Protein AF-A0A9D9UYI7-F1 (afdb_monomer_lite)

Secondary structure (DSSP, 8-state):
--HHHHHHHHHHHHHHHHHHHHHHHT----HHHHHHHHHHHHHHHTT-HHHHGGGSHHHHHHHHHHHHHHHHH-TT--EEEE--TT--HHHHHHHHHTTT--TTSEEEE-SGGG-S---HHHHHH---S-EEE-PPPS--TT-TT-S-HHHHHHHHH-S-EEEPP-B-TTSS-B--HHHHHHHHHHHHHHHHHH--

Foldseek 3Di:
DDPVVVVVLVVVVVVVVVVVVVVVVVPDDDVVVVVVVVVLVVCVVVVNSVVNVPPDPVLLVVLLVLVVVCCVVPVQAAEEEEQQPPDDPVLLQVLVVSSVDHPNRYHYDPDVNPALDDPLVVLQPDPYQEYEYEDFPCHHPPLPPDNGVQVSNCVRNVHHYFYQDADCPPVDGHRDSVSSNVRVSVRSSRSSVVPD

pLDDT: mean 72.44, std 15.36, range [35.06, 95.88]

Structure (mmCIF, N/CA/C/O backbone):
data_AF-A0A9D9UYI7-F1
#
_entry.id   AF-A0A9D9UYI7-F1
#
loop_
_atom_site.group_PDB
_atom_site.id
_atom_site.type_symbol
_atom_site.label_atom_id
_atom_site.label_alt_id
_atom_site.label_comp_id
_atom_site.label_asym_id
_atom_site.label_entity_id
_atom_site.label_seq_id
_atom_site.pdbx_PDB_ins_code
_atom_site.Cartn_x
_atom_site.Cartn_y
_atom_site.Cartn_z
_atom_site.occupancy
_atom_site.B_iso_or_equiv
_atom_site.auth_seq_id
_atom_site.auth_comp_id
_atom_site.auth_asym_id
_atom_site.auth_atom_id
_atom_site.pdbx_PDB_model_num
ATOM 1 N N . MET A 1 1 ? -18.634 4.510 -13.130 1.00 46.56 1 MET A N 1
ATOM 2 C CA . MET A 1 1 ? -18.708 4.640 -11.658 1.00 46.56 1 MET A CA 1
ATOM 3 C C . MET A 1 1 ? -20.081 4.128 -11.252 1.00 46.56 1 MET A C 1
ATOM 5 O O . MET A 1 1 ? -21.056 4.726 -11.678 1.00 46.56 1 MET A O 1
ATOM 9 N N . ASN A 1 2 ? -20.152 2.965 -10.601 1.00 43.47 2 ASN A N 1
ATOM 10 C CA . ASN A 1 2 ? -21.405 2.227 -10.389 1.00 43.47 2 ASN A CA 1
ATOM 11 C C . ASN A 1 2 ? -22.308 2.940 -9.360 1.00 43.47 2 ASN A C 1
ATOM 13 O O . ASN A 1 2 ? -21.786 3.436 -8.360 1.00 43.47 2 ASN A O 1
ATOM 17 N N . GLU A 1 3 ? -23.623 2.995 -9.587 1.00 42.06 3 GLU A N 1
ATOM 18 C CA . GLU A 1 3 ? -24.575 3.741 -8.736 1.00 42.06 3 GLU A CA 1
ATOM 19 C C . GLU A 1 3 ? -24.583 3.258 -7.273 1.00 42.06 3 GLU A C 1
ATOM 21 O O . GLU A 1 3 ? -24.585 4.082 -6.361 1.00 42.06 3 GLU A O 1
ATOM 26 N N . GLU A 1 4 ? -24.428 1.952 -7.030 1.00 43.94 4 GLU A N 1
ATOM 27 C CA . GLU A 1 4 ? -24.300 1.376 -5.675 1.00 43.94 4 GLU A CA 1
ATOM 28 C C . GLU A 1 4 ? -23.047 1.855 -4.920 1.00 43.94 4 GLU A C 1
ATOM 30 O O . GLU A 1 4 ? -23.066 2.079 -3.708 1.00 43.94 4 GLU A O 1
ATOM 35 N N . ARG A 1 5 ? -21.932 2.064 -5.633 1.00 45.62 5 ARG A N 1
ATOM 36 C CA . ARG A 1 5 ? -20.671 2.544 -5.038 1.00 45.62 5 ARG A CA 1
ATOM 37 C C . ARG A 1 5 ? -20.770 4.002 -4.605 1.00 45.62 5 ARG A C 1
ATOM 39 O O . ARG A 1 5 ? -20.132 4.398 -3.633 1.00 45.62 5 ARG A O 1
ATOM 46 N N . LYS A 1 6 ? -21.548 4.792 -5.345 1.00 52.03 6 LYS A N 1
ATOM 47 C CA . LYS A 1 6 ? -21.788 6.200 -5.039 1.00 52.03 6 LYS A CA 1
ATOM 48 C C . LYS A 1 6 ? -22.659 6.333 -3.787 1.00 52.03 6 LYS A C 1
ATOM 50 O O . LYS A 1 6 ? -22.277 7.079 -2.891 1.00 52.03 6 LYS A O 1
ATOM 55 N N . SER A 1 7 ? -23.711 5.514 -3.677 1.00 53.53 7 SER A N 1
ATOM 56 C CA . SER A 1 7 ? -24.560 5.450 -2.476 1.00 53.53 7 SER A CA 1
ATOM 57 C C . SER A 1 7 ? -23.749 5.070 -1.232 1.00 53.53 7 SER A C 1
ATOM 59 O O . SER A 1 7 ? -23.836 5.748 -0.219 1.00 53.53 7 SER A O 1
ATOM 61 N N . THR A 1 8 ? -22.864 4.072 -1.330 1.00 63.22 8 THR A N 1
ATOM 62 C CA . THR A 1 8 ? -22.087 3.596 -0.170 1.00 63.22 8 THR A CA 1
ATOM 63 C C . THR A 1 8 ? -21.137 4.668 0.390 1.00 63.22 8 THR A C 1
ATOM 65 O O . THR A 1 8 ? -20.969 4.789 1.603 1.00 63.22 8 THR A O 1
ATOM 68 N N . ILE A 1 9 ? -20.506 5.466 -0.479 1.00 57.06 9 ILE A N 1
ATOM 69 C CA . ILE A 1 9 ? -19.622 6.571 -0.063 1.00 57.06 9 ILE A CA 1
ATOM 70 C C . ILE A 1 9 ? -20.443 7.726 0.519 1.00 57.06 9 ILE A C 1
ATOM 72 O O . ILE A 1 9 ? -20.054 8.305 1.535 1.00 57.06 9 ILE A O 1
ATOM 76 N N . GLU A 1 10 ? -21.578 8.051 -0.100 1.00 59.59 10 GLU A N 1
ATOM 77 C CA . GLU A 1 10 ? -22.503 9.075 0.390 1.00 59.59 10 GLU A CA 1
ATOM 78 C C . GLU A 1 10 ? -23.038 8.713 1.786 1.00 59.59 10 GLU A C 1
ATOM 80 O O . GLU A 1 10 ? -22.994 9.558 2.681 1.00 59.59 10 GLU A O 1
ATOM 85 N N . ASP A 1 11 ? -23.403 7.451 2.020 1.00 63.78 11 ASP A N 1
ATOM 86 C CA . ASP A 1 11 ? -23.869 6.939 3.315 1.00 63.78 11 ASP A CA 1
ATOM 87 C C . ASP A 1 11 ? -22.783 7.018 4.403 1.00 63.78 11 ASP A C 1
ATOM 89 O O . ASP A 1 11 ? -23.052 7.382 5.552 1.00 63.78 11 ASP A O 1
ATOM 93 N N . GLN A 1 12 ? -21.523 6.741 4.053 1.00 59.97 12 GLN A N 1
ATOM 94 C CA . GLN A 1 12 ? -20.388 6.864 4.977 1.00 59.97 12 GLN A CA 1
ATOM 95 C C . GLN A 1 12 ? -20.079 8.325 5.332 1.00 59.97 12 GLN A C 1
ATOM 97 O O . GLN A 1 12 ? -19.785 8.635 6.493 1.00 59.97 12 GLN A O 1
ATOM 102 N N . ILE A 1 13 ? -20.171 9.235 4.357 1.00 65.75 13 ILE A N 1
ATOM 103 C CA . ILE A 1 13 ? -20.029 10.680 4.583 1.00 65.75 13 ILE A CA 1
ATOM 104 C C . ILE A 1 13 ? -21.166 11.176 5.482 1.00 65.75 13 ILE A C 1
ATOM 106 O O . ILE A 1 13 ? -20.904 11.865 6.471 1.00 65.75 13 ILE A O 1
ATOM 110 N N . LEU A 1 14 ? -22.408 10.785 5.187 1.00 63.62 14 LEU A N 1
ATOM 111 C CA . LEU A 1 14 ? -23.594 11.120 5.975 1.00 63.62 14 LEU A CA 1
ATOM 112 C C . LEU A 1 14 ? -23.459 10.646 7.421 1.00 63.62 14 LEU A C 1
ATOM 114 O O . LEU A 1 14 ? -23.646 11.450 8.332 1.00 63.62 14 LEU A O 1
ATOM 118 N N . ASN A 1 15 ? -23.052 9.397 7.654 1.00 63.88 15 ASN A N 1
ATOM 119 C CA . ASN A 1 15 ? -22.849 8.877 9.007 1.00 63.88 15 ASN A CA 1
ATOM 120 C C . ASN A 1 15 ? -21.797 9.676 9.791 1.00 63.88 15 ASN A C 1
ATOM 122 O O . ASN A 1 15 ? -22.045 10.039 10.942 1.00 63.88 15 ASN A O 1
ATOM 126 N N . LYS A 1 16 ? -20.658 10.032 9.175 1.00 67.12 16 LYS A N 1
ATOM 127 C CA . LYS A 1 16 ? -19.641 10.871 9.839 1.00 67.12 16 LYS A CA 1
ATOM 128 C C . LYS A 1 16 ? -20.145 12.287 10.120 1.00 67.12 16 LYS A C 1
ATOM 130 O O . LYS A 1 16 ? -19.875 12.819 11.197 1.00 67.12 16 LYS A O 1
ATOM 135 N N . LEU A 1 17 ? -20.910 12.886 9.206 1.00 65.94 17 LEU A N 1
ATOM 136 C CA . LEU A 1 17 ? -21.549 14.188 9.426 1.00 65.94 17 LEU A CA 1
ATOM 137 C C . LEU A 1 17 ? -22.596 14.129 10.552 1.00 65.94 17 LEU A C 1
ATOM 139 O O . LEU A 1 17 ? -22.660 15.049 11.366 1.00 65.94 17 LEU A O 1
ATOM 143 N N . PHE A 1 18 ? -23.355 13.035 10.666 1.00 64.25 18 PHE A N 1
ATOM 144 C CA . PHE A 1 18 ? -24.280 12.798 11.779 1.00 64.25 18 PHE A CA 1
ATOM 145 C C . PHE A 1 18 ? -23.555 12.637 13.117 1.00 64.25 18 PHE A C 1
ATOM 147 O O . PHE A 1 18 ? -23.998 13.208 14.114 1.00 64.25 18 PHE A O 1
ATOM 154 N N . THR A 1 19 ? -22.425 11.924 13.152 1.00 65.31 19 THR A N 1
ATOM 155 C CA . THR A 1 19 ? -21.575 11.837 14.350 1.00 65.31 19 THR A CA 1
ATOM 156 C C . THR A 1 19 ? -21.087 13.223 14.774 1.00 65.31 19 THR A C 1
ATOM 158 O O . THR A 1 19 ? -21.225 13.585 15.940 1.00 65.31 19 THR A O 1
ATOM 161 N N . ILE A 1 20 ? -20.608 14.040 13.829 1.00 65.50 20 ILE A N 1
ATOM 162 C CA . ILE A 1 20 ? -20.195 15.431 14.086 1.00 65.50 20 ILE A CA 1
ATOM 163 C C . ILE A 1 20 ? -21.371 16.260 14.628 1.00 65.50 20 ILE A C 1
ATOM 165 O O . ILE A 1 20 ? -21.221 16.957 15.630 1.00 65.50 20 ILE A O 1
ATOM 169 N N . GLY A 1 21 ? -22.555 16.152 14.018 1.00 61.84 21 GLY A N 1
ATOM 170 C CA . GLY A 1 21 ? -23.760 16.857 14.462 1.00 61.84 21 GLY A CA 1
ATOM 171 C C . GLY A 1 21 ? -24.225 16.447 15.863 1.00 61.84 21 GLY A C 1
ATOM 172 O O . GLY A 1 21 ? -24.593 17.307 16.664 1.00 61.84 21 GLY A O 1
ATOM 173 N N . GLY A 1 22 ? -24.164 15.153 16.192 1.00 62.88 22 GLY A N 1
ATOM 174 C CA . GLY A 1 22 ? -24.487 14.635 17.525 1.00 62.88 22 GLY A CA 1
ATOM 175 C C . GLY A 1 22 ? -23.508 15.111 18.599 1.00 62.88 22 GLY A C 1
ATOM 176 O O . GLY A 1 22 ? -23.920 15.442 19.708 1.00 62.88 22 GLY A O 1
ATOM 177 N N . ILE A 1 23 ? -22.228 15.215 18.246 1.00 61.78 23 ILE A N 1
ATOM 178 C CA . ILE A 1 23 ? -21.166 15.707 19.123 1.00 61.78 23 ILE A CA 1
ATOM 179 C C . ILE A 1 23 ? -21.323 17.218 19.388 1.00 61.78 23 ILE A C 1
ATOM 181 O O . ILE A 1 23 ? -21.321 17.639 20.544 1.00 61.78 23 ILE A O 1
ATOM 185 N N . ILE A 1 24 ? -21.562 18.032 18.351 1.00 63.03 24 ILE A N 1
ATOM 186 C CA . ILE A 1 24 ? -21.794 19.487 18.480 1.00 63.03 24 ILE A CA 1
ATOM 187 C C . ILE A 1 24 ? -23.029 19.786 19.344 1.00 63.03 24 ILE A C 1
ATOM 189 O O . ILE A 1 24 ? -23.019 20.724 20.141 1.00 63.03 24 ILE A O 1
ATOM 193 N N . LYS A 1 25 ? -24.086 18.974 19.222 1.00 60.69 25 LYS A N 1
ATOM 194 C CA . LYS A 1 25 ? -25.345 19.150 19.961 1.00 60.69 25 LYS A CA 1
ATOM 195 C C . LYS A 1 25 ? -25.202 18.947 21.479 1.00 60.69 25 LYS A C 1
ATOM 197 O O . LYS A 1 25 ? -26.014 19.491 22.222 1.00 60.69 25 LYS A O 1
ATOM 202 N N . ASN A 1 26 ? -24.189 18.204 21.935 1.00 57.75 26 ASN A N 1
ATOM 203 C CA . ASN A 1 26 ? -24.008 17.839 23.347 1.00 57.75 26 ASN A CA 1
ATOM 204 C C . ASN A 1 26 ? -23.057 18.760 24.136 1.00 57.75 26 ASN A C 1
ATOM 206 O O . ASN A 1 26 ? -22.911 18.580 25.340 1.00 57.75 26 ASN A O 1
ATOM 210 N N . GLY A 1 27 ? -22.480 19.782 23.497 1.00 55.38 27 GLY A N 1
ATOM 211 C CA . GLY A 1 27 ? -22.130 21.029 24.180 1.00 55.38 27 GLY A CA 1
ATOM 212 C C . GLY A 1 27 ? -21.007 21.011 25.224 1.00 55.38 27 GLY A C 1
ATOM 213 O O . GLY A 1 27 ? -21.056 21.858 26.102 1.00 55.38 27 GLY A O 1
ATOM 214 N N . ASP A 1 28 ? -20.009 20.127 25.142 1.00 62.50 28 ASP A N 1
ATOM 215 C CA . ASP A 1 28 ? -18.631 20.436 25.570 1.00 62.50 28 ASP A CA 1
ATOM 216 C C . ASP A 1 28 ? -17.666 19.388 24.998 1.00 62.50 28 ASP A C 1
ATOM 218 O O . ASP A 1 28 ? -17.756 18.205 25.328 1.00 62.50 28 ASP A O 1
ATOM 222 N N . LEU A 1 29 ? -16.772 19.795 24.093 1.00 63.09 29 LEU A N 1
ATOM 223 C CA . LEU A 1 29 ? -15.801 18.874 23.499 1.00 63.09 29 LEU A CA 1
ATOM 224 C C . LEU A 1 29 ? -14.404 19.098 24.074 1.00 63.09 29 LEU A C 1
ATOM 226 O O . LEU A 1 29 ? -13.926 20.237 24.058 1.00 63.09 29 LEU A O 1
ATOM 230 N N . PRO A 1 30 ? -13.683 18.020 24.430 1.00 66.88 30 PRO A N 1
ATOM 231 C CA . PRO A 1 30 ? -12.242 18.079 24.628 1.00 66.88 30 PRO A CA 1
ATOM 232 C C . PRO A 1 30 ? -11.546 18.622 23.372 1.00 66.88 30 PRO A C 1
ATOM 234 O O . PRO A 1 30 ? -11.909 18.264 22.250 1.00 66.88 30 PRO A O 1
ATOM 237 N N . ASP A 1 31 ? -10.504 19.438 23.537 1.00 66.44 31 ASP A N 1
ATOM 238 C CA . ASP A 1 31 ? -9.837 20.117 22.410 1.00 66.44 31 ASP A CA 1
ATOM 239 C C . ASP A 1 31 ? -9.297 19.146 21.353 1.00 66.44 31 ASP A C 1
ATOM 241 O O . ASP A 1 31 ? -9.379 19.402 20.153 1.00 66.44 31 ASP A O 1
ATOM 245 N N . ARG A 1 32 ? -8.880 17.955 21.785 1.00 58.62 32 ARG A N 1
ATOM 246 C CA . ARG A 1 32 ? -8.457 16.867 20.898 1.00 58.62 32 ARG A CA 1
ATOM 247 C C . ARG A 1 32 ? -9.565 16.380 19.955 1.00 58.62 32 ARG A C 1
ATOM 249 O O . ARG A 1 32 ? -9.274 15.942 18.844 1.00 58.62 32 ARG A O 1
ATOM 256 N N . GLU A 1 33 ? -10.824 16.401 20.384 1.00 60.75 33 GLU A N 1
ATOM 257 C CA . GLU A 1 33 ? -11.952 16.026 19.523 1.00 60.75 33 GLU A CA 1
ATOM 258 C C . GLU A 1 33 ? -12.349 17.169 18.588 1.00 60.75 33 GLU A C 1
ATOM 260 O O . GLU A 1 33 ? -12.654 16.918 17.421 1.00 60.75 33 GLU A O 1
ATOM 265 N N . LYS A 1 34 ? -12.237 18.423 19.046 1.00 65.56 34 LYS A N 1
ATOM 266 C CA . LYS A 1 34 ? -12.413 19.605 18.187 1.00 65.56 34 LYS A CA 1
ATOM 267 C C . LYS A 1 34 ? -11.407 19.610 17.035 1.00 65.56 34 LYS A C 1
ATOM 269 O O . LYS A 1 34 ? -11.803 19.831 15.894 1.00 65.56 34 LYS A O 1
ATOM 274 N N . GLU A 1 35 ? -10.138 19.304 17.306 1.00 64.94 35 GLU A N 1
ATOM 275 C CA . GLU A 1 35 ? -9.084 19.218 16.283 1.00 64.94 35 GLU A CA 1
ATOM 276 C C . GLU A 1 35 ? -9.373 18.142 15.231 1.00 64.94 35 GLU A C 1
ATOM 278 O O . GLU A 1 35 ? -9.226 18.388 14.032 1.00 64.94 35 GLU A O 1
ATOM 283 N N . LYS A 1 36 ? -9.847 16.963 15.656 1.00 65.81 36 LYS A N 1
ATOM 284 C CA . LYS A 1 36 ? -10.243 15.889 14.731 1.00 65.81 36 LYS A CA 1
ATOM 285 C C . LYS A 1 36 ? -11.398 16.310 13.827 1.00 65.81 36 LYS A C 1
ATOM 287 O O . LYS A 1 36 ? -11.358 16.057 12.624 1.00 65.81 36 LYS A O 1
ATOM 292 N N . ILE A 1 37 ? -12.411 16.966 14.391 1.00 69.25 37 ILE A N 1
ATOM 293 C CA . ILE A 1 37 ? -13.564 17.461 13.631 1.00 69.25 37 ILE A CA 1
ATOM 294 C C . ILE A 1 37 ? -13.131 18.545 12.643 1.00 69.25 37 ILE A C 1
ATOM 296 O O . ILE A 1 37 ? -13.512 18.476 11.475 1.00 69.25 37 ILE A O 1
ATOM 300 N N . LEU A 1 38 ? -12.296 19.499 13.070 1.00 68.56 38 LEU A N 1
ATOM 301 C CA . LEU A 1 38 ? -11.759 20.535 12.184 1.00 68.56 38 LEU A CA 1
ATOM 302 C C . LEU A 1 38 ? -11.003 19.923 11.006 1.00 68.56 38 LEU A C 1
ATOM 304 O O . LEU A 1 38 ? -11.231 20.315 9.864 1.00 68.56 38 LEU A O 1
ATOM 308 N N . HIS A 1 39 ? -10.147 18.935 11.273 1.00 69.19 39 HIS A N 1
ATOM 309 C CA . HIS A 1 39 ? -9.378 18.273 10.229 1.00 69.19 39 HIS A CA 1
ATOM 310 C C . HIS A 1 39 ? -10.283 17.558 9.217 1.00 69.19 39 HIS A C 1
ATOM 312 O O . HIS A 1 39 ? -10.085 17.691 8.010 1.00 69.19 39 HIS A O 1
ATOM 318 N N . ILE A 1 40 ? -11.313 16.847 9.689 1.00 69.69 40 ILE A N 1
ATOM 319 C CA . ILE A 1 40 ? -12.292 16.179 8.820 1.00 69.69 40 ILE A CA 1
ATOM 320 C C . ILE A 1 40 ? -13.032 17.200 7.946 1.00 69.69 40 ILE A C 1
ATOM 322 O O . ILE A 1 40 ? -13.096 17.023 6.730 1.00 69.69 40 ILE A O 1
ATOM 326 N N . LEU A 1 41 ? -13.544 18.284 8.535 1.00 67.88 41 LEU A N 1
ATOM 327 C CA . LEU A 1 41 ? -14.260 19.337 7.806 1.00 67.88 41 LEU A CA 1
ATOM 328 C C . LEU A 1 41 ? -13.371 20.035 6.767 1.00 67.88 41 LEU A C 1
ATOM 330 O O . LEU A 1 41 ? -13.829 20.348 5.665 1.00 67.88 41 LEU A O 1
ATOM 334 N N . GLU A 1 42 ? -12.092 20.231 7.080 1.00 70.56 42 GLU A N 1
ATOM 335 C CA . GLU A 1 42 ? -11.108 20.793 6.154 1.00 70.56 42 GLU A CA 1
ATOM 336 C C . GLU A 1 42 ? -10.854 19.862 4.955 1.00 70.56 42 GLU A C 1
ATOM 338 O O . GLU A 1 42 ? -10.724 20.320 3.820 1.00 70.56 42 GLU A O 1
ATOM 343 N N . GLN A 1 43 ? -10.818 18.542 5.166 1.00 65.62 43 GLN A N 1
ATOM 344 C CA . GLN A 1 43 ? -10.680 17.589 4.060 1.00 65.62 43 GLN A CA 1
ATOM 345 C C . GLN A 1 43 ? -11.954 17.498 3.212 1.00 65.62 43 GLN A C 1
ATOM 347 O O . GLN A 1 43 ? -11.857 17.444 1.986 1.00 65.62 43 GLN A O 1
ATOM 352 N N . VAL A 1 44 ? -13.138 17.547 3.835 1.00 66.62 44 VAL A N 1
ATOM 353 C CA . VAL A 1 44 ? -14.431 17.597 3.126 1.00 66.62 44 VAL A CA 1
ATOM 354 C C . VAL A 1 44 ? -14.517 18.835 2.228 1.00 66.62 44 VAL A C 1
ATOM 356 O O . VAL A 1 44 ? -14.841 18.715 1.049 1.00 66.62 44 VAL A O 1
ATOM 359 N N . THR A 1 45 ? -14.168 20.017 2.746 1.00 66.44 45 THR A N 1
ATOM 360 C CA . THR A 1 45 ? -14.184 21.274 1.967 1.00 66.44 45 THR A CA 1
ATOM 361 C C . THR A 1 45 ? -13.174 21.280 0.820 1.00 66.44 45 THR 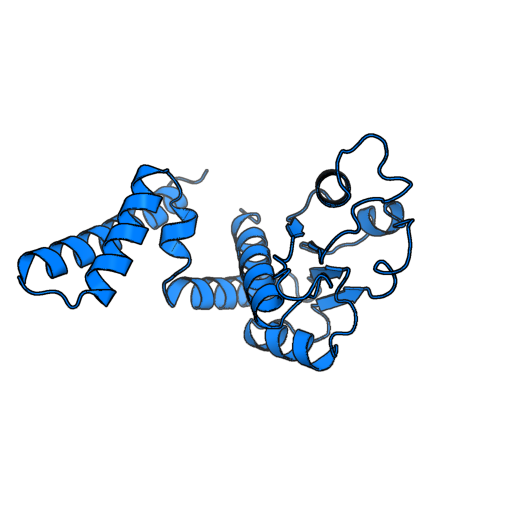A C 1
ATOM 363 O O . THR A 1 45 ? -13.422 21.904 -0.209 1.00 66.44 45 THR A O 1
ATOM 366 N N . LYS A 1 46 ? -12.070 20.539 0.951 1.00 70.00 46 LYS A N 1
ATOM 367 C CA . LYS A 1 46 ? -11.074 20.339 -0.116 1.00 70.00 46 LYS A CA 1
ATOM 368 C C . LYS A 1 46 ? -11.464 19.261 -1.138 1.00 70.00 46 LYS A C 1
ATOM 370 O O . LYS A 1 46 ? -10.695 19.017 -2.063 1.00 70.00 46 LYS A O 1
ATOM 375 N N . GLY A 1 47 ? -12.618 18.603 -0.986 1.00 60.03 47 GLY A N 1
ATOM 376 C CA . GLY A 1 47 ? -13.044 17.493 -1.849 1.00 60.03 47 GLY A CA 1
ATOM 377 C C . GLY A 1 47 ? -12.248 16.199 -1.632 1.00 60.03 47 GLY A C 1
ATOM 378 O O . GLY A 1 47 ? -12.336 15.266 -2.428 1.00 60.03 47 GLY A O 1
ATOM 379 N N . ASN A 1 48 ? -11.478 16.118 -0.545 1.00 61.34 48 ASN A N 1
ATOM 380 C CA . ASN A 1 48 ? -10.598 15.003 -0.210 1.00 61.34 48 ASN A CA 1
ATOM 381 C C . ASN A 1 48 ? -11.341 13.923 0.594 1.00 61.34 48 ASN A C 1
ATOM 383 O O . ASN A 1 48 ? -10.924 13.539 1.690 1.00 61.34 48 ASN A O 1
ATOM 387 N N . PHE A 1 49 ? -12.451 13.418 0.058 1.00 60.62 49 PHE A N 1
ATOM 388 C CA . PHE A 1 49 ? -13.299 12.435 0.744 1.00 60.62 49 PHE A CA 1
ATOM 389 C C . PHE A 1 49 ? -12.553 11.137 1.092 1.00 60.62 49 PHE A C 1
ATOM 391 O O . PHE A 1 49 ? -12.778 10.561 2.154 1.00 60.62 49 PHE A O 1
ATOM 398 N N . ASP A 1 50 ? -11.567 10.746 0.280 1.00 53.09 50 ASP A N 1
ATOM 399 C CA . ASP A 1 50 ? -10.685 9.612 0.573 1.00 53.09 50 ASP A CA 1
ATOM 400 C C . ASP A 1 50 ? -9.912 9.785 1.890 1.00 53.09 50 ASP A C 1
ATOM 402 O O . ASP A 1 50 ? -9.714 8.807 2.605 1.00 53.09 50 ASP A O 1
ATOM 406 N N . LEU A 1 51 ? -9.484 11.010 2.232 1.00 53.06 51 LEU A N 1
ATOM 407 C CA . LEU A 1 51 ? -8.745 11.328 3.466 1.00 53.06 51 LEU A CA 1
ATOM 408 C C . LEU A 1 51 ? -9.643 11.301 4.706 1.00 53.06 51 LEU A C 1
ATOM 410 O O . LEU A 1 51 ? -9.195 10.869 5.765 1.00 53.06 51 LEU A O 1
ATOM 414 N N . VAL A 1 52 ? -10.918 11.664 4.557 1.00 57.69 52 VAL A N 1
ATOM 415 C CA . VAL A 1 52 ? -11.935 11.555 5.616 1.00 57.69 52 VAL A CA 1
ATOM 416 C C . VAL A 1 52 ? -12.169 10.091 6.006 1.00 57.69 52 VAL A C 1
ATOM 418 O O . VAL A 1 52 ? -12.421 9.786 7.172 1.00 57.69 52 VAL A O 1
ATOM 421 N N . LEU A 1 53 ? -12.034 9.166 5.053 1.00 53.47 53 LEU A N 1
ATOM 422 C CA . LEU A 1 53 ? -12.145 7.720 5.269 1.00 53.47 53 LEU A CA 1
ATOM 423 C C . LEU A 1 53 ? -10.847 7.080 5.802 1.00 53.47 53 LEU A C 1
ATOM 425 O O . LEU A 1 53 ? -10.891 5.958 6.302 1.00 53.47 53 LEU A O 1
ATOM 429 N N . LYS A 1 54 ? -9.691 7.770 5.756 1.00 52.81 54 LYS A N 1
ATOM 430 C CA . LYS A 1 54 ? -8.393 7.205 6.187 1.00 52.81 54 LYS A CA 1
ATOM 431 C C . LYS A 1 54 ? -8.246 6.975 7.694 1.00 52.81 54 LYS A C 1
ATOM 433 O O . LYS A 1 54 ? -7.367 6.201 8.061 1.00 52.81 54 LYS A O 1
ATOM 438 N N . ASP A 1 55 ? -9.074 7.602 8.530 1.00 53.25 55 ASP A N 1
ATOM 439 C CA . ASP A 1 55 ? -8.871 7.643 9.991 1.00 53.25 55 ASP A CA 1
ATOM 440 C C . ASP A 1 55 ? -9.856 6.789 10.820 1.00 53.25 55 ASP A C 1
ATOM 442 O O . ASP A 1 55 ? -9.846 6.861 12.046 1.00 53.25 55 ASP A O 1
ATOM 446 N N . SER A 1 56 ? -10.714 5.963 10.205 1.00 49.25 56 SER A N 1
ATOM 447 C CA . SER A 1 56 ? -11.586 5.042 10.956 1.00 49.25 56 SER A CA 1
ATOM 448 C C . SER A 1 56 ? -11.118 3.592 10.842 1.00 49.25 56 SER A C 1
ATOM 450 O O . SER A 1 56 ? -10.575 3.170 9.820 1.00 49.25 56 SER A O 1
ATOM 452 N N . ALA A 1 57 ? -11.315 2.823 11.917 1.00 53.62 57 ALA A N 1
ATOM 453 C CA . ALA A 1 57 ? -11.058 1.383 11.978 1.00 53.62 57 ALA A CA 1
ATOM 454 C C . ALA A 1 57 ? -11.615 0.621 10.751 1.00 53.62 57 ALA A C 1
ATOM 456 O O . ALA A 1 57 ? -10.987 -0.338 10.298 1.00 53.62 57 ALA A O 1
ATOM 457 N N . ASP A 1 58 ? -12.687 1.144 10.146 1.00 64.81 58 ASP A N 1
ATOM 458 C CA . ASP A 1 58 ? -13.319 0.673 8.910 1.00 64.81 58 ASP A CA 1
ATOM 459 C C . ASP A 1 58 ? -12.348 0.496 7.740 1.00 64.81 58 ASP A C 1
ATOM 461 O O . ASP A 1 58 ? -12.486 -0.442 6.957 1.00 64.81 58 ASP A O 1
ATOM 465 N N . ARG A 1 59 ? -11.337 1.365 7.587 1.00 72.50 59 ARG A N 1
ATOM 466 C CA . ARG A 1 59 ? -10.435 1.279 6.428 1.00 72.50 59 ARG A CA 1
ATOM 467 C C . ARG A 1 59 ? -9.568 0.034 6.482 1.00 72.50 59 ARG A C 1
ATOM 469 O O . ARG A 1 59 ? -9.329 -0.600 5.456 1.00 72.50 59 ARG A O 1
ATOM 476 N N . ARG A 1 60 ? -9.078 -0.317 7.670 1.00 81.06 60 ARG A N 1
ATOM 477 C CA . ARG A 1 60 ? -8.272 -1.525 7.849 1.00 81.06 60 ARG A CA 1
ATOM 478 C C . ARG A 1 60 ? -9.121 -2.766 7.607 1.00 81.06 60 ARG A C 1
ATOM 480 O O . ARG A 1 60 ? -8.655 -3.660 6.912 1.00 81.06 60 ARG A O 1
ATOM 487 N N . GLU A 1 61 ? -10.325 -2.804 8.167 1.00 82.50 61 GLU A N 1
ATOM 488 C CA . GLU A 1 61 ? -11.269 -3.910 7.989 1.00 82.50 61 GLU A CA 1
ATOM 489 C C . GLU A 1 61 ? -11.623 -4.099 6.511 1.00 82.50 61 GLU A C 1
ATOM 491 O O . GLU A 1 61 ? -11.363 -5.165 5.959 1.00 82.50 61 GLU A O 1
ATOM 496 N N . THR A 1 62 ? -12.009 -3.018 5.827 1.00 82.31 62 THR A N 1
ATOM 497 C CA . THR A 1 62 ? -12.268 -3.005 4.377 1.00 82.31 62 THR A CA 1
ATOM 498 C C . THR A 1 62 ? -11.080 -3.543 3.577 1.00 82.31 62 THR A C 1
ATOM 500 O O . THR A 1 62 ? -11.250 -4.317 2.635 1.00 82.31 62 THR A O 1
ATOM 503 N N . ILE A 1 63 ? -9.851 -3.144 3.933 1.00 88.75 63 ILE A N 1
ATOM 504 C CA . ILE A 1 63 ? -8.645 -3.651 3.270 1.00 88.75 63 ILE A CA 1
ATOM 505 C C . ILE A 1 63 ? -8.489 -5.151 3.505 1.00 88.75 63 ILE A C 1
ATOM 507 O O . ILE A 1 63 ? -8.233 -5.880 2.553 1.00 88.75 63 ILE A O 1
ATOM 511 N N . VAL A 1 64 ? -8.625 -5.618 4.746 1.00 91.56 64 VAL A N 1
ATOM 512 C CA . VAL A 1 64 ? -8.452 -7.036 5.087 1.00 91.56 64 VAL A CA 1
ATOM 513 C C . VAL A 1 64 ? -9.493 -7.899 4.374 1.00 91.56 64 VAL A C 1
ATOM 515 O O . VAL A 1 64 ? -9.125 -8.907 3.774 1.00 91.56 64 VAL A O 1
ATOM 518 N N . GLU A 1 65 ? -10.760 -7.489 4.367 1.00 88.44 65 GLU A N 1
ATOM 519 C CA . GLU A 1 65 ? -11.837 -8.192 3.661 1.00 88.44 65 GLU A CA 1
ATOM 520 C C . GLU A 1 65 ? -11.630 -8.186 2.144 1.00 88.44 65 GLU A C 1
ATOM 522 O O . GLU A 1 65 ? -11.719 -9.228 1.490 1.00 88.44 65 GLU A O 1
ATOM 527 N N . GLY A 1 66 ? -11.285 -7.027 1.576 1.00 89.88 66 GLY A N 1
ATOM 528 C CA . GLY A 1 66 ? -11.004 -6.894 0.150 1.00 89.88 66 GLY A CA 1
ATOM 529 C C . GLY A 1 66 ? -9.803 -7.733 -0.290 1.00 89.88 66 GLY A C 1
ATOM 530 O O . GLY A 1 66 ? -9.845 -8.363 -1.347 1.00 89.88 66 GLY A O 1
ATOM 531 N N . VAL A 1 67 ? -8.749 -7.791 0.528 1.00 93.81 67 VAL A N 1
ATOM 532 C CA . VAL A 1 67 ? -7.585 -8.654 0.284 1.00 93.81 67 VAL A CA 1
ATOM 533 C C . VAL A 1 67 ? -7.970 -10.124 0.405 1.00 93.81 67 VAL A C 1
ATOM 535 O O . VAL A 1 67 ? -7.578 -10.910 -0.454 1.00 93.81 67 VAL A O 1
ATOM 538 N N . ALA A 1 68 ? -8.756 -10.510 1.411 1.00 94.00 68 ALA A N 1
ATOM 539 C CA . ALA A 1 68 ? -9.222 -11.887 1.550 1.00 94.00 68 ALA A CA 1
ATOM 540 C C . ALA A 1 68 ? -10.004 -12.334 0.307 1.00 94.00 68 ALA A C 1
ATOM 542 O O . ALA A 1 68 ? -9.690 -13.380 -0.260 1.00 94.00 68 ALA A O 1
ATOM 543 N N . LYS A 1 69 ? -10.943 -11.510 -0.175 1.00 92.81 69 LYS A N 1
ATOM 544 C CA . LYS A 1 69 ? -11.691 -11.773 -1.412 1.00 92.81 69 LYS A CA 1
ATOM 545 C C . LYS A 1 69 ? -10.768 -11.876 -2.630 1.00 92.81 69 LYS A C 1
ATOM 547 O O . LYS A 1 69 ? -10.823 -12.869 -3.347 1.00 92.81 69 LYS A O 1
ATOM 552 N N . LEU A 1 70 ? -9.868 -10.906 -2.814 1.00 92.56 70 LEU A N 1
ATOM 553 C CA . LEU A 1 70 ? -8.885 -10.926 -3.902 1.00 92.56 70 LEU A CA 1
ATOM 554 C C . LEU A 1 70 ? -8.066 -12.222 -3.909 1.00 92.56 70 LEU A C 1
ATOM 556 O O . LEU A 1 70 ? -7.796 -12.762 -4.973 1.00 92.56 70 LEU A O 1
ATOM 560 N N . LEU A 1 71 ? -7.650 -12.717 -2.742 1.00 94.38 71 LEU A N 1
ATOM 561 C CA . LEU A 1 71 ? -6.826 -13.922 -2.638 1.00 94.38 71 LEU A CA 1
ATOM 562 C C . LEU A 1 71 ? -7.620 -15.229 -2.756 1.00 94.38 71 LEU A C 1
ATOM 564 O O . LEU A 1 71 ? -7.009 -16.271 -2.996 1.00 94.38 71 LEU A O 1
ATOM 568 N N . VAL A 1 72 ? -8.945 -15.194 -2.602 1.00 94.62 72 VAL A N 1
ATOM 569 C CA . VAL A 1 72 ? -9.824 -16.311 -2.979 1.00 94.62 72 VAL A CA 1
ATOM 570 C C . VAL A 1 72 ? -9.910 -16.404 -4.500 1.00 94.62 72 VAL A C 1
ATOM 572 O O . VAL A 1 72 ? -9.683 -17.479 -5.053 1.00 94.62 72 VAL A O 1
ATOM 575 N N . ASP A 1 73 ? -10.166 -15.276 -5.163 1.00 93.12 73 ASP A N 1
ATOM 576 C CA . ASP A 1 73 ? -10.322 -15.211 -6.620 1.00 93.12 73 ASP A CA 1
ATOM 577 C C . ASP A 1 73 ? -8.979 -15.418 -7.342 1.00 93.12 73 ASP A C 1
ATOM 579 O O . ASP A 1 73 ? -8.890 -16.095 -8.368 1.00 93.12 73 ASP A O 1
ATOM 583 N N . GLU A 1 74 ? -7.903 -14.868 -6.778 1.00 93.19 74 GLU A N 1
ATOM 584 C CA . GLU A 1 74 ? -6.554 -14.894 -7.334 1.00 93.19 74 GLU A CA 1
ATOM 585 C C . GLU A 1 74 ? -5.508 -15.264 -6.265 1.00 93.19 74 GLU A C 1
ATOM 587 O O . GLU A 1 74 ? -4.744 -14.411 -5.800 1.00 93.19 74 GLU A O 1
ATOM 592 N N . PRO A 1 75 ? -5.375 -16.554 -5.899 1.00 92.75 75 PRO A N 1
ATOM 593 C CA . PRO A 1 75 ? -4.471 -16.995 -4.827 1.00 92.75 75 PRO A CA 1
ATOM 594 C C . PRO A 1 75 ? -2.992 -16.641 -5.037 1.00 92.75 75 PRO A C 1
ATOM 596 O O . PRO A 1 75 ? -2.220 -16.557 -4.074 1.00 92.75 75 PRO A O 1
ATOM 599 N N . HIS A 1 76 ? -2.602 -16.443 -6.299 1.00 91.44 76 HIS A N 1
ATOM 600 C CA . HIS A 1 76 ? -1.254 -16.081 -6.736 1.00 91.44 76 HIS A CA 1
ATOM 601 C C . HIS A 1 76 ? -1.052 -14.569 -6.911 1.00 91.44 76 HIS A C 1
ATOM 603 O O . HIS A 1 76 ? 0.029 -14.152 -7.330 1.00 91.44 76 HIS A O 1
ATOM 609 N N . ALA A 1 77 ? -2.062 -13.744 -6.616 1.00 92.38 77 ALA A N 1
ATOM 610 C CA . ALA A 1 77 ? -1.923 -12.297 -6.644 1.00 92.38 77 ALA A CA 1
ATOM 611 C C . ALA A 1 77 ? -0.770 -11.867 -5.730 1.00 92.38 77 ALA A C 1
ATOM 613 O O . ALA A 1 77 ? -0.669 -12.284 -4.575 1.00 92.38 77 ALA A O 1
ATOM 614 N N . CYS A 1 78 ? 0.115 -11.038 -6.269 1.00 92.88 78 CYS A N 1
ATOM 615 C CA . CYS A 1 78 ? 1.322 -10.601 -5.588 1.00 92.88 78 CYS A CA 1
ATOM 616 C C . CYS A 1 78 ? 1.480 -9.090 -5.741 1.00 92.88 78 CYS A C 1
ATOM 618 O O . CYS A 1 78 ? 1.140 -8.539 -6.788 1.00 92.88 78 CYS A O 1
ATOM 620 N N . ILE A 1 79 ? 1.981 -8.415 -4.713 1.00 93.38 79 ILE A N 1
ATOM 621 C CA . ILE A 1 79 ? 2.421 -7.020 -4.804 1.00 93.38 79 ILE A CA 1
ATOM 622 C C . ILE A 1 79 ? 3.945 -6.956 -4.806 1.00 93.38 79 ILE A C 1
ATOM 624 O O . ILE A 1 79 ? 4.598 -7.734 -4.108 1.00 93.38 79 ILE A O 1
ATOM 628 N N . ALA A 1 80 ? 4.504 -5.997 -5.539 1.00 90.12 80 ALA A N 1
ATOM 629 C CA . ALA A 1 80 ? 5.925 -5.691 -5.451 1.00 90.12 80 ALA A CA 1
ATOM 630 C C . ALA A 1 80 ? 6.179 -4.586 -4.436 1.00 90.12 80 ALA A C 1
ATOM 632 O O . ALA A 1 80 ? 5.463 -3.585 -4.398 1.00 90.12 80 ALA A O 1
ATOM 633 N N . VAL A 1 81 ? 7.242 -4.741 -3.660 1.00 89.25 81 VAL A N 1
ATOM 634 C CA . VAL A 1 81 ? 7.814 -3.689 -2.829 1.00 89.25 81 VAL A CA 1
ATOM 635 C C . VAL A 1 81 ? 9.240 -3.448 -3.294 1.00 89.25 81 VAL A C 1
ATOM 637 O O . VAL A 1 81 ? 10.080 -4.340 -3.207 1.00 89.25 81 VAL A O 1
ATOM 640 N N . ILE A 1 82 ? 9.511 -2.242 -3.773 1.00 84.75 82 ILE A N 1
ATOM 641 C CA . ILE A 1 82 ? 10.795 -1.856 -4.360 1.00 84.75 82 ILE A CA 1
ATOM 642 C C . ILE A 1 82 ? 11.446 -0.799 -3.473 1.00 84.75 82 ILE A C 1
ATOM 644 O O . ILE A 1 82 ? 10.759 0.099 -2.997 1.00 84.75 82 ILE A O 1
ATOM 648 N N . GLY A 1 83 ? 12.762 -0.862 -3.268 1.00 77.38 83 GLY A N 1
ATOM 649 C CA . GLY A 1 83 ? 13.502 0.214 -2.595 1.00 77.38 83 GLY A CA 1
ATOM 650 C C . GLY A 1 83 ? 13.261 0.269 -1.085 1.00 77.38 83 GLY A C 1
ATOM 651 O O . GLY A 1 83 ? 12.975 1.329 -0.526 1.00 77.38 83 GLY A O 1
ATOM 652 N N . THR A 1 84 ? 13.324 -0.876 -0.401 1.00 72.62 84 THR A N 1
ATOM 653 C CA . THR A 1 84 ? 13.105 -0.924 1.057 1.00 72.62 84 THR A CA 1
ATOM 654 C C . THR A 1 84 ? 14.338 -0.518 1.868 1.00 72.62 84 THR A C 1
ATOM 656 O O . THR A 1 84 ? 14.239 -0.330 3.091 1.00 72.62 84 THR A O 1
ATOM 659 N N . GLY A 1 85 ? 15.488 -0.344 1.207 1.00 72.44 85 GLY A N 1
ATOM 660 C CA . GLY A 1 85 ? 16.761 -0.002 1.827 1.00 72.44 85 GLY A CA 1
ATOM 661 C C . GLY A 1 85 ? 17.244 -1.103 2.775 1.00 72.44 85 GLY A C 1
ATOM 662 O O . GLY A 1 85 ? 17.064 -2.293 2.537 1.00 72.44 85 GLY A O 1
ATOM 663 N N . LYS A 1 86 ? 17.830 -0.717 3.914 1.00 68.25 86 LYS A N 1
ATOM 664 C CA . LYS A 1 86 ? 18.372 -1.660 4.919 1.00 68.25 86 LYS A CA 1
ATOM 665 C C . LYS A 1 86 ? 17.311 -2.264 5.855 1.00 68.25 86 LYS A C 1
ATOM 667 O O . LYS A 1 86 ? 17.651 -2.762 6.932 1.00 68.25 86 LYS A O 1
ATOM 672 N N . ASN A 1 87 ? 16.022 -2.176 5.525 1.00 70.50 87 ASN A N 1
ATOM 673 C CA . ASN A 1 87 ? 14.989 -2.710 6.407 1.00 70.50 87 ASN A CA 1
ATOM 674 C C . ASN A 1 87 ? 15.043 -4.233 6.487 1.00 70.50 87 ASN A C 1
ATOM 676 O O . ASN A 1 87 ? 15.237 -4.943 5.504 1.00 70.50 87 ASN A O 1
ATOM 680 N N . LYS A 1 88 ? 14.818 -4.748 7.697 1.00 78.00 88 LYS A N 1
ATOM 681 C CA . LYS A 1 88 ? 14.765 -6.187 7.939 1.00 78.00 88 LYS A CA 1
ATOM 682 C C . LYS A 1 88 ? 13.523 -6.763 7.251 1.00 78.00 88 LYS A C 1
ATOM 684 O O . LYS A 1 88 ? 12.408 -6.506 7.699 1.00 78.00 88 LYS A O 1
ATOM 689 N N . LEU A 1 89 ? 13.717 -7.577 6.212 1.00 83.44 89 LEU A N 1
ATOM 690 C CA . LEU A 1 89 ? 12.647 -8.189 5.405 1.00 83.44 89 LEU A CA 1
ATOM 691 C C . LEU A 1 89 ? 11.540 -8.840 6.249 1.00 83.44 89 LEU A C 1
ATOM 693 O O . LEU A 1 89 ? 10.359 -8.682 5.950 1.00 83.44 89 LEU A O 1
ATOM 697 N N . HIS A 1 90 ? 11.904 -9.523 7.340 1.00 85.38 90 HIS A N 1
ATOM 698 C CA . HIS A 1 90 ? 10.931 -10.170 8.225 1.00 85.38 90 HIS A CA 1
ATOM 699 C C . HIS A 1 90 ? 9.956 -9.182 8.880 1.00 85.38 90 HIS A C 1
ATOM 701 O O . HIS A 1 90 ? 8.807 -9.536 9.122 1.00 85.38 90 HIS A O 1
ATOM 707 N N . VAL A 1 91 ? 10.378 -7.940 9.142 1.00 87.94 91 VAL A N 1
ATOM 708 C CA . VAL A 1 91 ? 9.510 -6.899 9.710 1.00 87.94 91 VAL A CA 1
ATOM 709 C C . VAL A 1 91 ? 8.468 -6.465 8.685 1.00 87.94 91 VAL A C 1
ATOM 711 O O . VAL A 1 91 ? 7.292 -6.363 9.018 1.00 87.94 91 VAL A O 1
ATOM 714 N N . LEU A 1 92 ? 8.886 -6.234 7.439 1.00 89.19 92 LEU A N 1
ATOM 715 C CA . LEU A 1 92 ? 7.985 -5.816 6.362 1.00 89.19 92 LEU A CA 1
ATOM 716 C C . LEU A 1 92 ? 6.962 -6.912 6.055 1.00 89.19 92 LEU A C 1
ATOM 718 O O . LEU A 1 92 ? 5.764 -6.644 5.973 1.00 89.19 92 LEU A O 1
ATOM 722 N N . LYS A 1 93 ? 7.421 -8.167 6.005 1.00 91.56 93 LYS A N 1
ATOM 723 C CA . LYS A 1 93 ? 6.552 -9.339 5.857 1.00 91.56 93 LYS A CA 1
ATOM 724 C C . LYS A 1 93 ? 5.584 -9.499 7.030 1.00 91.56 93 LYS A C 1
ATOM 726 O O . LYS A 1 93 ? 4.420 -9.801 6.805 1.00 91.56 93 LYS A O 1
ATOM 731 N N . ALA A 1 94 ? 6.012 -9.248 8.269 1.00 92.69 94 ALA A N 1
ATOM 732 C CA . ALA A 1 94 ? 5.113 -9.279 9.426 1.00 92.69 94 ALA A CA 1
ATOM 733 C C . ALA A 1 94 ? 4.010 -8.209 9.334 1.00 92.69 94 ALA A C 1
ATOM 735 O O . ALA A 1 94 ? 2.851 -8.493 9.634 1.00 92.69 94 ALA A O 1
ATOM 736 N N . ILE A 1 95 ? 4.343 -7.001 8.866 1.00 92.31 95 ILE A N 1
ATOM 737 C CA . ILE A 1 95 ? 3.346 -5.950 8.620 1.00 92.31 95 ILE A CA 1
ATOM 738 C C . ILE A 1 95 ? 2.369 -6.395 7.525 1.00 92.31 95 ILE A C 1
ATOM 740 O O . ILE A 1 95 ? 1.161 -6.292 7.729 1.00 92.31 95 ILE A O 1
ATOM 744 N N . ALA A 1 96 ? 2.863 -6.944 6.4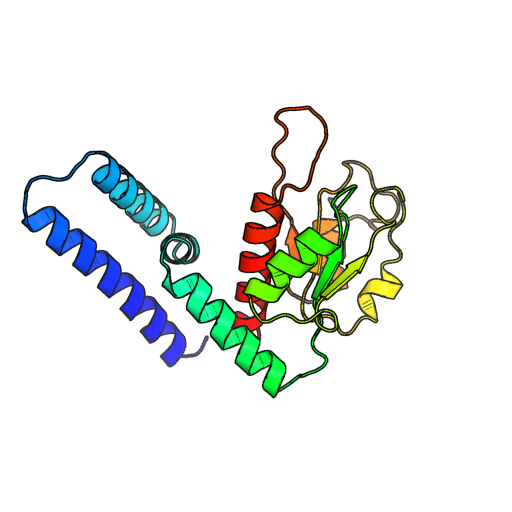12 1.00 94.50 96 ALA A N 1
ATOM 745 C CA . ALA A 1 96 ? 2.032 -7.443 5.314 1.00 94.50 96 ALA A CA 1
ATOM 746 C C . ALA A 1 96 ? 1.078 -8.570 5.750 1.00 94.50 96 ALA A C 1
ATOM 748 O O . ALA A 1 96 ? -0.111 -8.524 5.434 1.00 94.50 96 ALA A O 1
ATOM 749 N N . LYS A 1 97 ? 1.560 -9.514 6.569 1.00 95.88 97 LYS A N 1
ATOM 750 C CA . LYS A 1 97 ? 0.743 -10.585 7.169 1.00 95.88 97 LYS A CA 1
ATOM 751 C C . LYS A 1 97 ? -0.425 -10.046 7.985 1.00 95.88 97 LYS A C 1
ATOM 753 O O . LYS A 1 97 ? -1.495 -10.642 7.976 1.00 95.88 97 LYS A O 1
ATOM 758 N N . SER A 1 98 ? -0.263 -8.887 8.626 1.00 94.25 98 SER A N 1
ATOM 759 C CA . SER A 1 98 ? -1.356 -8.251 9.370 1.00 94.25 98 SER A CA 1
ATOM 760 C C . SER A 1 98 ? -2.523 -7.774 8.484 1.00 94.25 98 SER A C 1
ATOM 762 O O . SER A 1 98 ? -3.582 -7.463 9.024 1.00 94.25 98 SER A O 1
ATOM 764 N N . TYR A 1 99 ? -2.342 -7.733 7.156 1.00 94.31 99 TYR A N 1
ATOM 765 C CA . TYR A 1 99 ? -3.378 -7.446 6.152 1.00 94.31 99 TYR A CA 1
ATOM 766 C C . TYR A 1 99 ? -3.803 -8.691 5.354 1.00 94.31 99 TYR A C 1
ATOM 768 O O . TYR A 1 99 ? -4.429 -8.560 4.310 1.00 94.31 99 TYR A O 1
ATOM 776 N N . GLY A 1 100 ? -3.438 -9.898 5.801 1.00 94.94 100 GLY A N 1
ATOM 777 C CA . GLY A 1 100 ? -3.808 -11.150 5.129 1.00 94.94 100 GLY A CA 1
ATOM 778 C C . GLY A 1 100 ? -2.876 -11.584 3.992 1.00 94.94 100 GLY A C 1
ATOM 779 O O . GLY A 1 100 ? -3.103 -12.626 3.383 1.00 94.94 100 GLY A O 1
ATOM 780 N N . LEU A 1 101 ? -1.795 -10.846 3.717 1.00 95.56 101 LEU A N 1
ATOM 781 C CA . LEU A 1 101 ? -0.808 -11.240 2.708 1.00 95.56 101 LEU A CA 1
ATOM 782 C C . LEU A 1 101 ? 0.167 -12.272 3.279 1.00 95.56 101 LEU A C 1
ATOM 784 O O . LEU A 1 101 ? 0.885 -12.008 4.244 1.00 95.56 101 LEU A O 1
ATOM 788 N N . SER A 1 102 ? 0.244 -13.441 2.651 1.00 94.50 102 SER A N 1
ATOM 789 C CA . SER A 1 102 ? 1.276 -14.429 2.971 1.00 94.50 102 SER A CA 1
ATOM 790 C C . SER A 1 102 ? 2.593 -14.120 2.247 1.00 94.50 102 SER A C 1
ATOM 792 O O . SER A 1 102 ? 2.655 -13.248 1.381 1.00 94.50 102 SER A O 1
ATOM 794 N N . ASP A 1 103 ? 3.656 -14.867 2.558 1.00 91.81 103 ASP A N 1
ATOM 795 C CA . ASP A 1 103 ? 4.984 -14.636 1.971 1.00 91.81 103 ASP A CA 1
ATOM 796 C C . ASP A 1 103 ? 5.028 -14.832 0.441 1.00 91.81 103 ASP A C 1
ATOM 798 O O . ASP A 1 103 ? 5.953 -14.333 -0.191 1.00 91.81 103 ASP A O 1
ATOM 802 N N . ARG A 1 104 ? 4.034 -15.513 -0.156 1.00 92.25 104 ARG A N 1
ATOM 803 C CA . ARG A 1 104 ? 3.871 -15.645 -1.621 1.00 92.25 104 ARG A CA 1
ATOM 804 C C . ARG A 1 104 ? 3.142 -14.468 -2.280 1.00 92.25 104 ARG A C 1
ATOM 806 O O . ARG A 1 104 ? 3.169 -14.354 -3.498 1.00 92.25 104 ARG A O 1
ATOM 813 N N . ASN A 1 105 ? 2.454 -13.633 -1.500 1.00 95.06 105 ASN A N 1
ATOM 814 C CA . ASN A 1 105 ? 1.649 -12.515 -2.005 1.00 95.06 105 ASN A CA 1
ATOM 815 C C . ASN A 1 105 ? 2.403 -11.178 -1.938 1.00 95.06 105 ASN A C 1
ATOM 817 O O . ASN A 1 105 ? 1.846 -10.135 -2.279 1.00 95.06 105 ASN A O 1
ATOM 821 N N . ILE A 1 106 ? 3.657 -11.200 -1.484 1.00 93.19 106 ILE A N 1
ATOM 822 C CA . ILE A 1 106 ? 4.523 -10.031 -1.386 1.00 93.19 106 ILE A CA 1
ATOM 823 C C . ILE A 1 106 ? 5.929 -10.374 -1.869 1.00 93.19 106 ILE A C 1
ATOM 825 O O . ILE A 1 106 ? 6.618 -11.226 -1.305 1.00 93.19 106 ILE A O 1
ATOM 829 N N . GLU A 1 107 ? 6.373 -9.657 -2.888 1.00 90.25 107 GLU A N 1
ATOM 830 C CA . GLU A 1 107 ? 7.716 -9.754 -3.436 1.00 90.25 107 GLU A CA 1
ATOM 831 C C . GLU A 1 107 ? 8.492 -8.496 -3.055 1.00 90.25 107 GLU A C 1
ATOM 833 O O . GLU A 1 107 ? 8.102 -7.383 -3.402 1.00 90.25 107 GLU A O 1
ATOM 838 N N . ILE A 1 108 ? 9.568 -8.660 -2.283 1.00 87.00 108 ILE A N 1
ATOM 839 C CA . ILE A 1 108 ? 10.430 -7.542 -1.897 1.00 87.00 108 ILE A CA 1
ATOM 840 C C . ILE A 1 108 ? 11.657 -7.575 -2.794 1.00 87.00 108 ILE A C 1
ATOM 842 O O . ILE A 1 108 ? 12.483 -8.482 -2.677 1.00 87.00 108 ILE A O 1
ATOM 846 N N . VAL A 1 109 ? 11.764 -6.578 -3.664 1.00 80.38 109 VAL A N 1
ATOM 847 C CA . VAL A 1 109 ? 12.843 -6.464 -4.637 1.00 80.38 109 VAL A CA 1
ATOM 848 C C . VAL A 1 109 ? 13.852 -5.436 -4.136 1.00 80.38 109 VAL A C 1
ATOM 850 O O . VAL A 1 109 ? 13.692 -4.224 -4.303 1.00 80.38 109 VAL A O 1
ATOM 853 N N . ASN A 1 110 ? 14.884 -5.954 -3.471 1.00 69.44 110 ASN A N 1
ATOM 854 C CA . ASN A 1 110 ? 16.043 -5.190 -3.019 1.00 69.44 110 ASN A CA 1
ATOM 855 C C . ASN A 1 110 ? 17.161 -5.298 -4.069 1.00 69.44 110 ASN A C 1
ATOM 857 O O . ASN A 1 110 ? 17.336 -6.346 -4.685 1.00 69.44 110 ASN A O 1
ATOM 861 N N . GLY A 1 111 ? 17.906 -4.216 -4.280 1.00 57.94 111 GLY A N 1
ATOM 862 C CA . GLY A 1 111 ? 18.940 -4.089 -5.316 1.00 57.94 111 GLY A CA 1
ATOM 863 C C . GLY A 1 111 ? 18.757 -2.871 -6.226 1.00 57.94 111 GLY A C 1
ATOM 864 O O . GLY A 1 111 ? 19.736 -2.332 -6.737 1.00 57.94 111 GLY A O 1
ATOM 865 N N . PHE A 1 112 ? 17.529 -2.357 -6.353 1.00 57.38 112 PHE A N 1
ATOM 866 C CA . PHE A 1 112 ? 17.254 -1.119 -7.097 1.00 57.38 112 PHE A CA 1
ATOM 867 C C . PHE A 1 112 ? 17.646 0.148 -6.338 1.00 57.38 112 PHE A C 1
ATOM 869 O O . PHE A 1 112 ? 17.904 1.173 -6.953 1.00 57.38 112 PHE A O 1
ATOM 876 N N . GLU A 1 113 ? 17.768 0.079 -5.012 1.00 56.91 113 GLU A N 1
ATOM 877 C CA . GLU A 1 113 ? 18.186 1.219 -4.182 1.00 56.91 113 GLU A CA 1
ATOM 878 C C . GLU A 1 113 ? 19.650 1.651 -4.386 1.00 56.91 113 GLU A C 1
ATOM 880 O O . GLU A 1 113 ? 20.048 2.723 -3.931 1.00 56.91 113 GLU A O 1
ATOM 885 N N . HIS A 1 114 ? 20.458 0.830 -5.059 1.00 50.62 114 HIS A N 1
ATOM 886 C CA . HIS A 1 114 ? 21.869 1.110 -5.355 1.00 50.62 114 HIS A CA 1
ATOM 887 C C . HIS A 1 114 ? 22.168 1.174 -6.857 1.00 50.62 114 HIS A C 1
ATOM 889 O O . HIS A 1 114 ? 23.291 1.488 -7.252 1.00 50.62 114 HIS A O 1
ATOM 895 N N . SER A 1 115 ? 21.168 0.896 -7.694 1.00 52.22 115 SER A N 1
ATOM 896 C CA . SER A 1 115 ? 21.297 0.907 -9.143 1.00 52.22 115 SER A CA 1
ATOM 897 C C . SER A 1 115 ? 20.710 2.195 -9.709 1.00 52.22 115 SER A C 1
ATOM 899 O O . SER A 1 115 ? 19.543 2.504 -9.491 1.00 52.22 115 SER A O 1
ATOM 901 N N . HIS A 1 116 ? 21.498 2.924 -10.499 1.00 54.75 116 HIS A N 1
ATOM 902 C CA . HIS A 1 116 ? 20.992 4.058 -11.282 1.00 54.75 116 HIS A CA 1
ATOM 903 C C . HIS A 1 116 ? 20.153 3.609 -12.490 1.00 54.75 116 HIS A C 1
ATOM 905 O O . HIS A 1 116 ? 19.635 4.472 -13.189 1.00 54.75 116 HIS A O 1
ATOM 911 N N . ASN A 1 117 ? 20.032 2.295 -12.722 1.00 55.94 117 ASN A N 1
ATOM 912 C CA . ASN A 1 117 ? 19.254 1.680 -13.792 1.00 55.94 117 ASN A CA 1
ATOM 913 C C . ASN A 1 117 ? 18.211 0.727 -13.199 1.00 55.94 117 ASN A C 1
ATOM 915 O O . ASN A 1 117 ? 18.550 -0.216 -12.480 1.00 55.94 117 ASN A O 1
ATOM 919 N N . ILE A 1 118 ? 16.943 0.935 -13.533 1.00 59.03 118 ILE A N 1
ATOM 920 C CA . ILE A 1 118 ? 15.874 -0.006 -13.197 1.00 59.03 118 ILE A CA 1
ATOM 921 C C . ILE A 1 118 ? 15.506 -0.745 -14.492 1.00 59.03 118 ILE A C 1
ATOM 923 O O . ILE A 1 118 ? 15.241 -0.086 -15.496 1.00 59.03 118 ILE A O 1
ATOM 927 N N . PRO A 1 119 ? 15.534 -2.089 -14.520 1.00 59.97 119 PRO A N 1
ATOM 928 C CA . PRO A 1 119 ? 15.164 -2.900 -15.665 1.00 59.97 119 PRO A CA 1
ATOM 929 C C . PRO A 1 119 ? 13.641 -2.920 -15.758 1.00 59.97 119 PRO A C 1
ATOM 931 O O . PRO A 1 119 ? 12.935 -3.776 -15.238 1.00 59.97 119 PRO A O 1
ATOM 934 N N . VAL A 1 120 ? 13.109 -1.883 -16.380 1.00 60.25 120 VAL A N 1
ATOM 935 C CA . VAL A 1 120 ? 11.669 -1.618 -16.423 1.00 60.25 120 VAL A CA 1
ATOM 936 C C . VAL A 1 120 ? 10.943 -2.621 -17.298 1.00 60.25 120 VAL A C 1
ATOM 938 O O . VAL A 1 120 ? 9.791 -2.955 -17.027 1.00 60.25 120 VAL A O 1
ATOM 941 N N . ASP A 1 121 ? 11.608 -3.112 -18.336 1.00 63.53 121 ASP A N 1
ATOM 942 C CA . ASP A 1 121 ? 11.045 -4.148 -19.189 1.00 63.53 121 ASP A CA 1
ATOM 943 C C . ASP A 1 121 ? 10.753 -5.426 -18.391 1.00 63.53 121 ASP A C 1
ATOM 945 O O . ASP A 1 121 ? 9.760 -6.099 -18.665 1.00 63.53 121 ASP A O 1
ATOM 949 N N . GLU A 1 122 ? 11.518 -5.693 -17.324 1.00 64.25 122 GLU A N 1
ATOM 950 C CA . GLU A 1 122 ? 11.182 -6.744 -16.360 1.00 64.25 122 GLU A CA 1
ATOM 951 C C . GLU A 1 122 ? 9.881 -6.383 -15.624 1.00 64.25 122 GLU A C 1
ATOM 953 O O . GLU A 1 122 ? 8.943 -7.180 -15.613 1.00 64.25 122 GLU A O 1
ATOM 958 N N . LEU A 1 123 ? 9.743 -5.142 -15.125 1.00 65.50 123 LEU A N 1
ATOM 959 C CA . LEU A 1 123 ? 8.533 -4.652 -14.434 1.00 65.50 123 LEU A CA 1
ATOM 960 C C . LEU A 1 123 ? 7.252 -4.782 -15.280 1.00 65.50 123 LEU A C 1
ATOM 962 O O . LEU A 1 123 ? 6.203 -5.132 -14.736 1.00 65.50 123 LEU A O 1
ATOM 966 N N . ARG A 1 124 ? 7.320 -4.527 -16.595 1.00 66.56 124 ARG A N 1
ATOM 967 C CA . ARG A 1 124 ? 6.170 -4.617 -17.521 1.00 66.56 124 ARG A CA 1
ATOM 968 C C . ARG A 1 124 ? 5.635 -6.042 -17.676 1.00 66.56 124 ARG A C 1
ATOM 970 O O . ARG A 1 124 ? 4.432 -6.225 -17.855 1.00 66.56 124 ARG A O 1
ATOM 977 N N . GLY A 1 125 ? 6.506 -7.046 -17.590 1.00 65.88 125 GLY A N 1
ATOM 978 C CA . GLY A 1 125 ? 6.134 -8.459 -17.705 1.00 65.88 125 GLY A CA 1
ATOM 979 C C . GLY A 1 125 ? 5.547 -9.059 -16.424 1.00 65.88 125 GLY A C 1
ATOM 980 O O . GLY A 1 125 ? 4.921 -10.123 -16.468 1.00 65.88 125 GLY A O 1
ATOM 981 N N . HIS A 1 126 ? 5.717 -8.398 -15.275 1.00 74.50 126 HIS A N 1
ATOM 982 C CA . HIS A 1 126 ? 5.295 -8.956 -13.995 1.00 74.50 126 HIS A CA 1
ATOM 983 C C . HIS A 1 126 ? 3.775 -8.876 -13.768 1.00 74.50 126 HIS A C 1
ATOM 985 O O . HIS A 1 126 ? 3.096 -7.855 -13.934 1.00 74.50 126 HIS A O 1
ATOM 991 N N . LYS A 1 127 ? 3.216 -9.986 -13.273 1.00 81.44 127 LYS A N 1
ATOM 992 C CA . LYS A 1 127 ? 1.787 -10.139 -12.949 1.00 81.44 127 LYS A CA 1
ATOM 993 C C . LYS A 1 127 ? 1.381 -9.512 -11.609 1.00 81.44 127 LYS A C 1
ATOM 995 O O . LYS A 1 127 ? 0.314 -9.832 -11.090 1.00 81.44 127 LYS A O 1
ATOM 1000 N N . TRP A 1 128 ? 2.187 -8.610 -11.049 1.00 89.06 128 TRP A N 1
ATOM 1001 C CA . TRP A 1 128 ? 1.869 -7.966 -9.773 1.00 89.06 128 TRP A CA 1
ATOM 1002 C C . TRP A 1 128 ? 0.543 -7.213 -9.833 1.00 89.06 128 TRP A C 1
ATOM 1004 O O . TRP A 1 128 ? 0.155 -6.759 -10.899 1.00 89.06 128 TRP A O 1
ATOM 1014 N N . LYS A 1 129 ? -0.161 -7.060 -8.716 1.00 91.75 129 LYS A N 1
ATOM 1015 C CA . LYS A 1 129 ? -1.409 -6.283 -8.637 1.00 91.75 129 LYS A CA 1
ATOM 1016 C C . LYS A 1 129 ? -1.178 -4.805 -8.370 1.00 91.75 129 LYS A C 1
ATOM 1018 O O . LYS A 1 129 ? -2.026 -3.986 -8.694 1.00 91.75 129 LYS A O 1
ATOM 1023 N N . GLY A 1 130 ? -0.010 -4.467 -7.844 1.00 91.75 130 GLY A N 1
ATOM 1024 C CA . GLY A 1 130 ? 0.429 -3.099 -7.650 1.00 91.75 130 GLY A CA 1
ATOM 1025 C C . GLY A 1 130 ? 1.858 -3.053 -7.127 1.00 91.75 130 GLY A C 1
ATOM 1026 O O . GLY A 1 130 ? 2.436 -4.088 -6.777 1.00 91.75 130 GLY A O 1
ATOM 1027 N N . VAL A 1 131 ? 2.417 -1.847 -7.099 1.00 90.44 131 VAL A N 1
ATOM 1028 C CA . VAL A 1 131 ? 3.812 -1.595 -6.731 1.00 90.44 131 VAL A CA 1
ATOM 1029 C C . VAL A 1 131 ? 3.874 -0.580 -5.595 1.00 90.44 131 VAL A C 1
ATOM 1031 O O . VAL A 1 131 ? 3.358 0.533 -5.705 1.00 90.44 131 VAL A O 1
ATOM 1034 N N . LEU A 1 132 ? 4.529 -0.960 -4.503 1.00 90.56 132 LEU A N 1
ATOM 1035 C CA . LEU A 1 132 ? 4.906 -0.064 -3.421 1.00 90.56 132 LEU A CA 1
ATOM 1036 C C . LEU A 1 132 ? 6.359 0.353 -3.632 1.00 90.56 132 LEU A C 1
ATOM 1038 O O . LEU A 1 132 ? 7.279 -0.442 -3.446 1.00 90.56 132 LEU 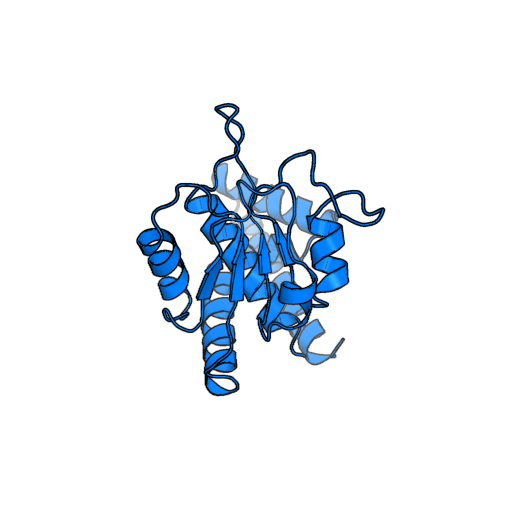A O 1
ATOM 1042 N N . LEU A 1 133 ? 6.560 1.598 -4.040 1.00 85.94 133 LEU A N 1
ATOM 1043 C CA . LEU A 1 133 ? 7.869 2.140 -4.363 1.00 85.94 133 LEU A CA 1
ATOM 1044 C C . LEU A 1 133 ? 8.428 2.893 -3.159 1.00 85.94 133 LEU A C 1
ATOM 1046 O O . LEU A 1 133 ? 7.770 3.757 -2.588 1.00 85.94 133 LEU A O 1
ATOM 1050 N N . GLY A 1 134 ? 9.639 2.552 -2.756 1.00 80.06 134 GLY A N 1
ATOM 1051 C CA . GLY A 1 134 ? 10.393 3.267 -1.745 1.00 80.06 134 GLY A CA 1
ATOM 1052 C C . GLY A 1 134 ? 10.953 4.588 -2.248 1.00 80.06 134 GLY A C 1
ATOM 1053 O O . GLY A 1 134 ? 10.692 4.990 -3.382 1.00 80.06 134 GLY A O 1
ATOM 1054 N N . PRO A 1 135 ? 11.715 5.287 -1.399 1.00 70.06 135 PRO A N 1
ATOM 1055 C CA . PRO A 1 135 ? 12.381 6.504 -1.798 1.00 70.06 135 PRO A CA 1
ATOM 1056 C C . PRO A 1 135 ? 13.239 6.308 -3.030 1.00 70.06 135 PRO A C 1
ATOM 1058 O O . PRO A 1 135 ? 14.053 5.392 -3.123 1.00 70.06 135 PRO A O 1
ATOM 1061 N N . VAL A 1 136 ? 13.041 7.228 -3.955 1.00 63.97 136 VAL A N 1
ATOM 1062 C CA . VAL A 1 136 ? 13.706 7.258 -5.241 1.00 63.97 136 VAL A CA 1
ATOM 1063 C C . VAL A 1 136 ? 14.853 8.269 -5.150 1.00 63.97 136 VAL A C 1
ATOM 1065 O O . VAL A 1 136 ? 14.610 9.399 -4.721 1.00 63.97 136 VAL A O 1
ATOM 1068 N N . PRO A 1 137 ? 16.086 7.912 -5.546 1.00 57.00 137 PRO A N 1
ATOM 1069 C CA . PRO A 1 137 ? 17.154 8.885 -5.751 1.00 57.00 137 PRO A CA 1
ATOM 1070 C C . PRO A 1 137 ? 16.713 10.030 -6.674 1.00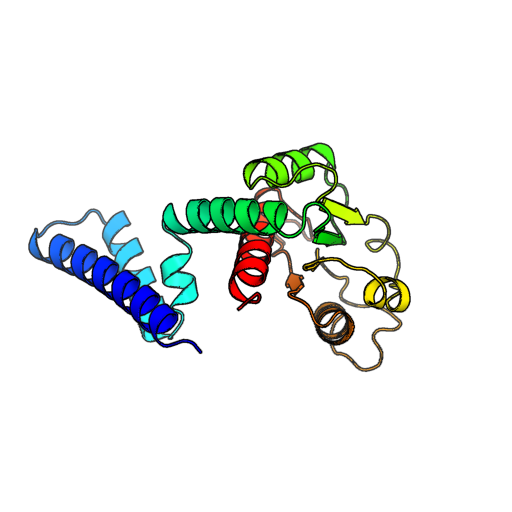 57.00 137 PRO A C 1
ATOM 1072 O O . PRO A 1 137 ? 16.021 9.808 -7.664 1.00 57.00 137 PRO A O 1
ATOM 1075 N N . HIS A 1 138 ? 17.155 11.258 -6.389 1.00 55.19 138 HIS A N 1
ATOM 1076 C CA . HIS A 1 138 ? 16.838 12.427 -7.222 1.00 55.19 138 HIS A CA 1
ATOM 1077 C C . HIS A 1 138 ? 17.395 12.337 -8.655 1.00 55.19 138 HIS A C 1
ATOM 1079 O O . HIS A 1 138 ? 16.921 13.057 -9.530 1.00 55.19 138 HIS A O 1
ATOM 1085 N N . SER A 1 139 ? 18.367 11.457 -8.914 1.00 54.91 139 SER A N 1
ATOM 1086 C CA . SER A 1 139 ? 18.889 11.170 -10.250 1.00 54.91 139 SER A CA 1
ATOM 1087 C C . SER A 1 139 ? 18.825 9.672 -10.547 1.00 54.91 139 SER A C 1
ATOM 1089 O O . SER A 1 139 ? 19.474 8.851 -9.902 1.00 54.91 139 SER A O 1
ATOM 1091 N N . ILE A 1 140 ? 18.043 9.309 -11.561 1.00 58.78 140 ILE A N 1
ATOM 1092 C CA . ILE A 1 140 ? 18.005 7.954 -12.118 1.00 58.78 140 ILE A CA 1
ATOM 1093 C C . ILE A 1 140 ? 18.245 8.071 -13.614 1.00 58.78 140 ILE A C 1
ATOM 1095 O O . ILE A 1 140 ? 17.627 8.894 -14.290 1.00 58.78 140 ILE A O 1
ATOM 1099 N N . HIS A 1 141 ? 19.163 7.257 -14.123 1.00 53.31 141 HIS A N 1
ATOM 1100 C CA . HIS A 1 141 ? 19.438 7.176 -15.548 1.00 53.31 141 HIS A CA 1
ATOM 1101 C C . HIS A 1 141 ? 18.444 6.191 -16.186 1.00 53.31 141 HIS A C 1
ATOM 1103 O O . HIS A 1 141 ? 18.039 5.207 -15.575 1.00 53.31 141 HIS A O 1
ATOM 1109 N N . GLY A 1 142 ? 17.996 6.473 -17.412 1.00 56.47 142 GLY A N 1
ATOM 1110 C CA . GLY A 1 142 ? 17.091 5.570 -18.137 1.00 56.47 142 GLY A CA 1
ATOM 1111 C C . GLY A 1 142 ? 15.586 5.766 -17.895 1.00 56.47 142 GLY A C 1
ATOM 1112 O O . GLY A 1 142 ? 14.801 4.968 -18.389 1.00 56.47 142 GLY A O 1
ATOM 1113 N N . VAL A 1 143 ? 15.153 6.847 -17.233 1.00 57.06 143 VAL A N 1
ATOM 1114 C CA . VAL A 1 143 ? 13.719 7.213 -17.077 1.00 57.06 143 VAL A CA 1
ATOM 1115 C C . VAL A 1 143 ? 13.086 7.882 -18.311 1.00 57.06 143 VAL A C 1
ATOM 1117 O O . VAL A 1 143 ? 12.024 8.482 -18.210 1.00 57.06 143 VAL A O 1
ATOM 1120 N N . GLY A 1 144 ? 13.712 7.785 -19.490 1.00 52.78 144 GLY A N 1
ATOM 1121 C CA . GLY A 1 144 ? 13.057 8.018 -20.789 1.00 52.78 144 GLY A CA 1
ATOM 1122 C C . GLY A 1 144 ? 12.215 9.296 -20.928 1.00 52.78 144 GLY A C 1
ATOM 1123 O O . GLY A 1 144 ? 11.091 9.219 -21.403 1.00 52.78 144 GLY A O 1
ATOM 1124 N N . GLY A 1 145 ? 12.721 10.459 -20.504 1.00 56.38 145 GLY A N 1
ATOM 1125 C CA . GLY A 1 145 ? 12.003 11.740 -20.614 1.00 56.38 145 GLY A CA 1
ATOM 1126 C C . GLY A 1 145 ? 10.966 12.015 -19.515 1.00 56.38 145 GLY A C 1
ATOM 1127 O O . GLY A 1 145 ? 10.393 13.102 -19.493 1.00 56.38 145 GLY A O 1
ATOM 1128 N N . HIS A 1 146 ? 10.751 11.088 -18.579 1.00 57.88 146 HIS A N 1
ATOM 1129 C CA . HIS A 1 146 ? 9.905 11.315 -17.408 1.00 57.88 146 HIS A CA 1
ATOM 1130 C C . HIS A 1 146 ? 10.656 12.083 -16.315 1.00 57.88 146 HIS A C 1
ATOM 1132 O O . HIS A 1 146 ? 11.868 11.950 -16.140 1.00 57.88 146 HIS A O 1
ATOM 1138 N N . THR A 1 147 ? 9.911 12.870 -15.539 1.00 59.47 147 THR A N 1
ATOM 1139 C CA . THR A 1 147 ? 10.432 13.722 -14.458 1.00 59.47 147 THR A CA 1
ATOM 1140 C C . THR A 1 147 ? 10.838 12.951 -13.205 1.00 59.47 147 THR A C 1
ATOM 1142 O O . THR A 1 147 ? 11.575 13.477 -12.374 1.00 59.47 147 THR A O 1
ATOM 1145 N N . SER A 1 148 ? 10.366 11.711 -13.047 1.00 67.31 148 SER A N 1
ATOM 1146 C CA . SER A 1 148 ? 10.708 10.851 -11.917 1.00 67.31 148 SER A CA 1
ATOM 1147 C C . SER A 1 148 ? 10.553 9.366 -12.259 1.00 67.31 148 SER A C 1
ATOM 1149 O O . SER A 1 148 ? 9.782 8.993 -13.144 1.00 67.31 148 SER A O 1
ATOM 1151 N N . LEU A 1 149 ? 11.234 8.493 -11.505 1.00 71.25 149 LEU A N 1
ATOM 1152 C CA . LEU A 1 149 ? 10.992 7.046 -11.575 1.00 71.25 149 LEU A CA 1
ATOM 1153 C C . LEU A 1 149 ? 9.552 6.689 -11.222 1.00 71.25 149 LEU A C 1
ATOM 1155 O O . LEU A 1 149 ? 9.018 5.729 -11.760 1.00 71.25 149 LEU A O 1
ATOM 1159 N N . PHE A 1 150 ? 8.933 7.423 -10.300 1.00 76.75 150 PHE A N 1
ATOM 1160 C CA . PHE A 1 150 ? 7.556 7.157 -9.914 1.00 76.75 150 PHE A CA 1
ATOM 1161 C C . PHE A 1 150 ? 6.616 7.311 -11.113 1.00 76.75 150 PHE A C 1
ATOM 1163 O O . PHE A 1 150 ? 5.844 6.394 -11.384 1.00 76.75 150 PHE A O 1
ATOM 1170 N N . ASP A 1 151 ? 6.729 8.418 -11.852 1.00 74.44 151 ASP A N 1
ATOM 1171 C CA . ASP A 1 151 ? 5.923 8.670 -13.055 1.00 74.44 151 ASP A CA 1
ATOM 1172 C C . ASP A 1 151 ? 6.203 7.611 -14.115 1.00 74.44 151 ASP A C 1
ATOM 1174 O O . ASP A 1 151 ? 5.297 6.995 -14.666 1.00 74.44 151 ASP A O 1
ATOM 1178 N N . PHE A 1 152 ? 7.483 7.324 -14.313 1.00 74.56 152 PHE A N 1
ATOM 1179 C CA . PHE A 1 152 ? 7.938 6.339 -15.272 1.00 74.56 152 PHE A CA 1
ATOM 1180 C C . PHE A 1 152 ? 7.426 4.910 -14.960 1.00 74.56 152 PHE A C 1
ATOM 1182 O O . PHE A 1 152 ? 6.962 4.197 -15.854 1.00 74.56 152 PHE A O 1
ATOM 1189 N N . VAL A 1 153 ? 7.475 4.470 -13.695 1.00 76.25 153 VAL A N 1
ATOM 1190 C CA . VAL A 1 153 ? 6.957 3.163 -13.245 1.00 76.25 153 VAL A CA 1
ATOM 1191 C C . VAL A 1 153 ? 5.440 3.152 -13.361 1.00 76.25 153 VAL A C 1
ATOM 1193 O O . VAL A 1 153 ? 4.885 2.212 -13.919 1.00 76.25 153 VAL A O 1
ATOM 1196 N N . LYS A 1 154 ? 4.761 4.203 -12.899 1.00 80.94 154 LYS A N 1
ATOM 1197 C CA . LYS A 1 154 ? 3.305 4.335 -12.998 1.00 80.94 154 LYS A CA 1
ATOM 1198 C C . LYS A 1 154 ? 2.814 4.196 -14.442 1.00 80.94 154 LYS A C 1
ATOM 1200 O O . LYS A 1 154 ? 1.892 3.414 -14.678 1.00 80.94 154 LYS A O 1
ATOM 1205 N N . ASP A 1 155 ? 3.465 4.873 -15.381 1.00 77.19 155 ASP A N 1
ATOM 1206 C CA . ASP A 1 155 ? 3.122 4.813 -16.804 1.00 77.19 155 ASP A CA 1
ATOM 1207 C C . ASP A 1 155 ? 3.489 3.458 -17.428 1.00 77.19 155 ASP A C 1
ATOM 1209 O O . ASP A 1 155 ? 2.801 2.975 -18.325 1.00 77.19 155 ASP A O 1
ATOM 1213 N N . SER A 1 156 ? 4.535 2.799 -16.923 1.00 73.12 156 SER A N 1
ATOM 1214 C CA . SER A 1 156 ? 5.005 1.520 -17.461 1.00 73.12 156 SER A CA 1
ATOM 1215 C C . SER A 1 156 ? 4.217 0.306 -16.974 1.00 73.12 156 SER A C 1
ATOM 1217 O O . SER A 1 156 ? 3.988 -0.603 -17.768 1.00 73.12 156 SER A O 1
ATOM 1219 N N . VAL A 1 157 ? 3.826 0.233 -15.696 1.00 75.69 157 VAL A N 1
ATOM 1220 C CA . VAL A 1 157 ? 3.203 -0.993 -15.152 1.00 75.69 157 VAL A CA 1
ATOM 1221 C C . VAL A 1 157 ? 1.695 -1.040 -15.416 1.00 75.69 157 VAL A C 1
ATOM 1223 O O . VAL A 1 157 ? 1.109 -2.119 -15.361 1.00 75.69 157 VAL A O 1
ATOM 1226 N N . GLY A 1 158 ? 1.047 0.106 -15.672 1.00 80.06 158 GLY A N 1
ATOM 1227 C CA . GLY A 1 158 ? -0.402 0.181 -15.917 1.00 80.06 158 GLY A CA 1
ATOM 1228 C C . GLY A 1 158 ? -1.257 -0.267 -14.723 1.00 80.06 158 GLY A C 1
ATOM 1229 O O . GLY A 1 158 ? -2.388 -0.716 -14.891 1.00 80.06 158 GLY A O 1
ATOM 1230 N N . LYS A 1 159 ? -0.701 -0.206 -13.510 1.00 85.50 159 LYS A N 1
ATOM 1231 C CA . LYS A 1 159 ? -1.294 -0.723 -12.267 1.00 85.50 159 LYS A CA 1
ATOM 1232 C C . LYS A 1 159 ? -1.134 0.292 -11.141 1.00 85.50 159 LYS A C 1
ATOM 1234 O O . LYS A 1 159 ? -0.334 1.217 -11.274 1.00 85.50 159 LYS A O 1
ATOM 1239 N N . PRO A 1 160 ? -1.854 0.142 -10.014 1.00 88.94 160 PRO A N 1
ATOM 1240 C CA . PRO A 1 160 ? -1.654 1.001 -8.857 1.00 88.94 160 PRO A CA 1
ATOM 1241 C C . PRO A 1 160 ? -0.188 1.038 -8.409 1.00 88.94 160 PRO A C 1
ATOM 1243 O O . PRO A 1 160 ? 0.405 0.006 -8.093 1.00 88.94 160 PRO A O 1
ATOM 1246 N N . VAL A 1 161 ? 0.375 2.245 -8.350 1.00 88.69 161 VAL A N 1
ATOM 1247 C CA . VAL A 1 161 ? 1.704 2.514 -7.792 1.00 88.69 161 VAL A CA 1
ATOM 1248 C C . VAL A 1 161 ? 1.554 3.507 -6.648 1.00 88.69 161 VAL A C 1
ATOM 1250 O O . VAL A 1 161 ? 0.864 4.523 -6.783 1.00 88.69 161 VAL A O 1
ATOM 1253 N N . VAL A 1 162 ? 2.182 3.216 -5.511 1.00 89.19 162 VAL A N 1
ATOM 1254 C CA . VAL A 1 162 ? 2.213 4.099 -4.339 1.00 89.19 162 VAL A CA 1
ATOM 1255 C C . VAL A 1 162 ? 3.655 4.348 -3.940 1.00 89.19 162 VAL A C 1
ATOM 1257 O O . VAL A 1 162 ? 4.433 3.410 -3.815 1.00 89.19 162 VAL A O 1
ATOM 1260 N N . LEU A 1 163 ? 3.997 5.615 -3.718 1.00 84.50 163 LEU A N 1
ATOM 1261 C CA . LEU A 1 163 ? 5.289 6.012 -3.176 1.00 84.50 163 LEU A CA 1
ATOM 1262 C C . LEU A 1 163 ? 5.229 6.010 -1.641 1.00 84.50 163 LEU A C 1
ATOM 1264 O O . LEU A 1 163 ? 4.352 6.641 -1.044 1.00 84.50 163 LEU A O 1
ATOM 1268 N N . MET A 1 164 ? 6.161 5.318 -0.990 1.00 83.88 164 MET A N 1
ATOM 1269 C CA . MET A 1 164 ? 6.340 5.373 0.457 1.00 83.88 164 MET A CA 1
ATOM 1270 C C . MET A 1 164 ? 6.833 6.764 0.849 1.00 83.88 164 MET A C 1
ATOM 1272 O O . MET A 1 164 ? 7.854 7.238 0.355 1.00 83.88 164 MET A O 1
ATOM 1276 N N . LYS A 1 165 ? 6.110 7.414 1.764 1.00 71.75 165 LYS A N 1
ATOM 1277 C CA . LYS A 1 165 ? 6.524 8.706 2.320 1.00 71.75 165 LYS A CA 1
ATOM 1278 C C . LYS A 1 165 ? 7.781 8.534 3.163 1.00 71.75 165 LYS A C 1
ATOM 1280 O O . LYS A 1 165 ? 7.909 7.554 3.887 1.00 71.75 165 LYS A O 1
ATOM 1285 N N . THR A 1 166 ? 8.684 9.499 3.119 1.00 65.38 166 THR A N 1
ATOM 1286 C CA . THR A 1 166 ? 9.937 9.442 3.875 1.00 65.38 166 THR A CA 1
ATOM 1287 C C . THR A 1 166 ? 9.979 10.580 4.872 1.00 65.38 166 THR A C 1
ATOM 1289 O O . THR A 1 166 ? 9.597 11.698 4.535 1.00 65.38 166 THR A O 1
ATOM 1292 N N . ASN A 1 167 ? 10.470 10.306 6.078 1.00 54.16 167 ASN A N 1
ATOM 1293 C CA . ASN A 1 167 ? 10.804 11.364 7.022 1.00 54.16 167 ASN A CA 1
ATOM 1294 C C . ASN A 1 167 ? 12.291 11.666 6.867 1.00 54.16 167 ASN A C 1
ATOM 1296 O O . ASN A 1 167 ? 13.122 10.771 7.021 1.00 54.16 167 ASN A O 1
ATOM 1300 N N . SER A 1 168 ? 12.606 12.916 6.545 1.00 50.50 168 SER A N 1
ATOM 1301 C CA . SER A 1 168 ? 13.972 13.389 6.306 1.00 50.50 168 SER A CA 1
ATOM 1302 C C . SER A 1 168 ? 14.576 14.041 7.551 1.00 50.50 168 SER A C 1
ATOM 1304 O O . SER A 1 168 ? 15.347 14.986 7.428 1.00 50.50 168 SER A O 1
ATOM 1306 N N . ASP A 1 169 ? 14.251 13.554 8.751 1.00 44.75 169 ASP A N 1
ATOM 1307 C CA . ASP A 1 169 ? 14.741 14.164 9.998 1.00 44.75 169 ASP A CA 1
ATOM 1308 C C . ASP A 1 169 ? 16.266 14.001 10.172 1.00 44.75 169 ASP A C 1
ATOM 1310 O O . ASP A 1 169 ? 16.885 14.718 10.953 1.00 44.75 169 ASP A O 1
ATOM 1314 N N . SER A 1 170 ? 16.896 13.080 9.430 1.00 44.50 170 SER A N 1
ATOM 1315 C CA . SER A 1 170 ? 18.329 12.765 9.528 1.00 44.50 170 SER A CA 1
ATOM 1316 C C . SER A 1 170 ? 19.105 12.871 8.209 1.00 44.50 170 SER A C 1
ATOM 1318 O O . SER A 1 170 ? 20.225 12.372 8.133 1.00 44.50 170 SER A O 1
ATOM 1320 N N . GLY A 1 171 ? 18.527 13.440 7.144 1.00 44.06 171 GLY A N 1
ATOM 1321 C CA . GLY A 1 171 ? 19.175 13.549 5.822 1.00 44.06 171 GLY A CA 1
ATOM 1322 C C . GLY A 1 171 ? 19.329 12.232 5.036 1.00 44.06 171 GLY A C 1
ATOM 1323 O O . GLY A 1 171 ? 19.500 12.265 3.821 1.00 44.06 171 GLY A O 1
ATOM 1324 N N . GLU A 1 172 ? 19.198 11.070 5.683 1.00 52.03 172 GLU A N 1
ATOM 1325 C CA . GLU A 1 172 ? 19.055 9.769 5.020 1.00 52.03 172 GLU A CA 1
ATOM 1326 C C . GLU A 1 1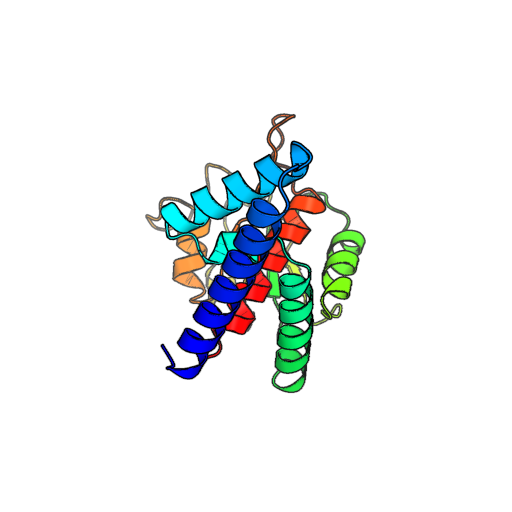72 ? 17.582 9.460 4.749 1.00 52.03 172 GLU A C 1
ATOM 1328 O O . GLU A 1 172 ? 16.762 9.356 5.665 1.00 52.03 172 GLU A O 1
ATOM 1333 N N . VAL A 1 173 ? 17.248 9.254 3.477 1.00 59.16 173 VAL A N 1
ATOM 1334 C CA . VAL A 1 173 ? 15.895 8.902 3.059 1.00 59.16 173 VAL A CA 1
ATOM 1335 C C . VAL A 1 173 ? 15.598 7.452 3.459 1.00 59.16 173 VAL A C 1
ATOM 1337 O O . VAL A 1 173 ? 15.950 6.504 2.756 1.00 59.16 173 VAL A O 1
ATOM 1340 N N . LYS A 1 174 ? 14.980 7.259 4.629 1.00 63.88 174 LYS A N 1
ATOM 1341 C CA . LYS A 1 174 ? 14.755 5.931 5.214 1.00 63.88 174 LYS A CA 1
ATOM 1342 C C . LYS A 1 174 ? 13.281 5.545 5.205 1.00 63.88 174 LYS A C 1
ATOM 1344 O O . LYS A 1 174 ? 12.436 6.243 5.761 1.00 63.88 174 LYS A O 1
ATOM 1349 N N . VAL A 1 175 ? 12.983 4.364 4.662 1.00 72.06 175 VAL A N 1
ATOM 1350 C CA . VAL A 1 175 ? 11.681 3.715 4.862 1.00 72.06 175 VAL A CA 1
ATOM 1351 C C . VAL A 1 175 ? 11.568 3.322 6.337 1.00 72.06 175 VAL A C 1
ATOM 1353 O O . VAL A 1 175 ? 12.344 2.515 6.845 1.00 72.06 175 VAL A O 1
ATOM 1356 N N . THR A 1 176 ? 10.614 3.901 7.053 1.00 78.81 176 THR A N 1
ATOM 1357 C CA . THR A 1 176 ? 10.251 3.515 8.424 1.00 78.81 176 THR A CA 1
ATOM 1358 C C . THR A 1 176 ? 9.129 2.473 8.412 1.00 78.81 176 THR A C 1
ATOM 1360 O O . THR A 1 176 ? 8.374 2.367 7.445 1.00 78.81 176 THR A O 1
ATOM 1363 N N . LYS A 1 177 ? 8.944 1.734 9.516 1.00 82.62 177 LYS A N 1
ATOM 1364 C CA . LYS A 1 177 ? 7.809 0.797 9.663 1.00 82.62 177 LYS A CA 1
ATOM 1365 C C . LYS A 1 177 ? 6.457 1.488 9.444 1.00 82.62 177 LYS A C 1
ATOM 1367 O O . LYS A 1 177 ? 5.569 0.906 8.830 1.00 82.62 177 LYS A O 1
ATOM 1372 N N . SER A 1 178 ? 6.310 2.719 9.940 1.00 79.81 178 SER A N 1
ATOM 1373 C CA . SER A 1 178 ? 5.095 3.518 9.770 1.00 79.81 178 SER A CA 1
ATOM 1374 C C . SER A 1 178 ? 4.893 3.927 8.314 1.00 79.81 178 SER A C 1
ATOM 1376 O O . SER A 1 178 ? 3.797 3.738 7.797 1.00 79.81 178 SER A O 1
ATOM 1378 N N . SER A 1 179 ? 5.940 4.394 7.623 1.00 82.38 179 SER A N 1
ATOM 1379 C CA . SER A 1 179 ? 5.839 4.739 6.197 1.00 82.38 179 SER A CA 1
ATOM 1380 C C . SER A 1 179 ? 5.466 3.547 5.321 1.00 82.38 179 SER A C 1
ATOM 1382 O O . SER A 1 179 ? 4.607 3.673 4.451 1.00 82.38 179 SER A O 1
ATOM 1384 N N . PHE A 1 180 ? 6.052 2.377 5.596 1.00 87.62 180 PHE A N 1
ATOM 1385 C CA . PHE A 1 180 ? 5.720 1.145 4.899 1.00 87.62 180 PHE A CA 1
ATOM 1386 C C . PHE A 1 180 ? 4.264 0.754 5.145 1.00 87.62 180 PHE A C 1
ATOM 1388 O O . PHE A 1 180 ? 3.550 0.466 4.194 1.00 87.62 180 PHE A O 1
ATOM 1395 N N . LYS A 1 181 ? 3.803 0.792 6.404 1.00 88.19 181 LYS A N 1
ATOM 1396 C CA . LYS A 1 181 ? 2.413 0.474 6.754 1.00 88.19 181 LYS A CA 1
ATOM 1397 C C . LYS A 1 181 ? 1.426 1.380 6.013 1.00 88.19 181 LYS A C 1
ATOM 1399 O O . LYS A 1 181 ? 0.513 0.872 5.377 1.00 88.19 181 LYS A O 1
ATOM 1404 N N . VAL A 1 182 ? 1.637 2.696 6.060 1.00 85.94 182 VAL A N 1
ATOM 1405 C CA . VAL A 1 182 ? 0.757 3.675 5.398 1.00 85.94 182 VAL A CA 1
ATOM 1406 C C . VAL A 1 182 ? 0.769 3.487 3.880 1.00 85.94 182 VAL A C 1
ATOM 1408 O O . VAL A 1 182 ? -0.286 3.479 3.250 1.00 85.94 182 VAL A O 1
ATOM 1411 N N . GLY A 1 183 ? 1.950 3.300 3.286 1.00 89.25 183 GLY A N 1
ATOM 1412 C CA . GLY A 1 183 ? 2.073 3.063 1.850 1.00 89.25 183 GLY A CA 1
ATOM 1413 C C . GLY A 1 183 ? 1.422 1.749 1.411 1.00 89.25 183 GLY A C 1
ATOM 1414 O O . GLY A 1 183 ? 0.744 1.711 0.388 1.00 89.25 183 GLY A O 1
ATOM 1415 N N . LEU A 1 184 ? 1.568 0.689 2.209 1.00 92.38 184 LEU A N 1
ATOM 1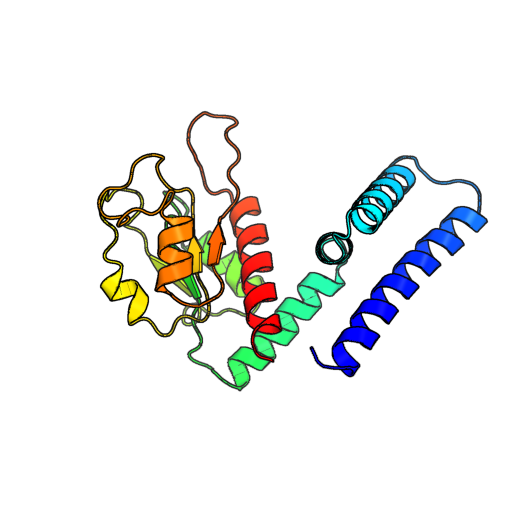416 C CA . LEU A 1 184 ? 0.918 -0.597 1.974 1.00 92.38 184 LEU A CA 1
ATOM 1417 C C . LEU A 1 184 ? -0.607 -0.477 2.059 1.00 92.38 184 LEU A C 1
ATOM 1419 O O . LEU A 1 184 ? -1.292 -0.964 1.167 1.00 92.38 184 LEU A O 1
ATOM 1423 N N . GLU A 1 185 ? -1.143 0.190 3.083 1.00 90.94 185 GLU A N 1
ATOM 1424 C CA . GLU A 1 185 ? -2.587 0.438 3.207 1.00 90.94 185 GLU A CA 1
ATOM 1425 C C . GLU A 1 185 ? -3.133 1.204 2.001 1.00 90.94 185 GLU A C 1
ATOM 1427 O O . GLU A 1 185 ? -4.152 0.822 1.426 1.00 90.94 185 GLU A O 1
ATOM 1432 N N . ASP A 1 186 ? -2.437 2.261 1.582 1.00 89.31 186 ASP A N 1
ATOM 1433 C CA . ASP A 1 186 ? -2.821 3.051 0.416 1.00 89.31 186 ASP A CA 1
ATOM 1434 C C . ASP A 1 186 ? -2.781 2.223 -0.877 1.00 89.31 186 ASP A C 1
ATOM 1436 O O . ASP A 1 186 ? -3.687 2.343 -1.707 1.00 89.31 186 ASP A O 1
ATOM 1440 N N . LEU A 1 187 ? -1.772 1.364 -1.045 1.00 92.56 187 LEU A N 1
ATOM 1441 C CA . LEU A 1 187 ? -1.659 0.497 -2.213 1.00 92.56 187 LEU A CA 1
ATOM 1442 C C . LEU A 1 187 ? -2.765 -0.556 -2.238 1.00 92.56 187 LEU A C 1
ATOM 1444 O O . LEU A 1 187 ? -3.438 -0.704 -3.256 1.00 92.56 187 LEU A O 1
ATOM 1448 N N . LEU A 1 188 ? -2.962 -1.274 -1.133 1.00 92.38 188 LEU A N 1
ATOM 1449 C CA . LEU A 1 188 ? -3.970 -2.326 -1.044 1.00 92.38 188 LEU A CA 1
ATOM 1450 C C . LEU A 1 188 ? -5.366 -1.761 -1.261 1.00 92.38 188 LEU A C 1
ATOM 1452 O O . LEU A 1 188 ? -6.127 -2.329 -2.038 1.00 92.38 188 LEU A O 1
ATOM 1456 N N . TYR A 1 189 ? -5.661 -0.604 -0.667 1.00 88.88 189 TYR A N 1
ATOM 1457 C CA . TYR A 1 189 ? -6.920 0.091 -0.893 1.00 88.88 189 TYR A CA 1
ATOM 1458 C C . TYR A 1 189 ? -7.133 0.427 -2.373 1.00 88.88 189 TYR A C 1
ATOM 1460 O O . TYR A 1 189 ? -8.201 0.159 -2.920 1.00 88.88 189 TYR A O 1
ATOM 1468 N N . LYS A 1 190 ? -6.113 0.959 -3.060 1.00 88.19 190 LYS A N 1
ATOM 1469 C CA . LYS A 1 190 ? -6.187 1.207 -4.509 1.00 88.19 190 LYS A CA 1
ATOM 1470 C C . LYS A 1 190 ? -6.409 -0.079 -5.300 1.00 88.19 190 LYS A C 1
ATOM 1472 O O . LYS A 1 190 ? -7.220 -0.066 -6.215 1.00 88.19 190 LYS A O 1
ATOM 1477 N N . ILE A 1 191 ? -5.728 -1.174 -4.962 1.00 89.56 191 ILE A N 1
ATOM 1478 C CA . ILE A 1 191 ? -5.897 -2.463 -5.647 1.00 89.56 191 ILE A CA 1
ATOM 1479 C C . ILE A 1 191 ? -7.346 -2.931 -5.530 1.00 89.56 191 ILE A C 1
ATOM 1481 O O . ILE A 1 191 ? -7.995 -3.115 -6.552 1.00 89.56 191 ILE A O 1
ATOM 1485 N N . ILE A 1 192 ? -7.886 -3.048 -4.315 1.00 87.50 192 ILE A N 1
ATOM 1486 C CA . ILE A 1 192 ? -9.242 -3.587 -4.113 1.00 87.50 192 ILE A CA 1
ATOM 1487 C C . ILE A 1 192 ? -10.340 -2.669 -4.671 1.00 87.50 192 ILE A C 1
ATOM 1489 O O . ILE A 1 192 ? -11.429 -3.132 -5.002 1.00 87.50 192 ILE A O 1
ATOM 1493 N N . THR A 1 193 ? -10.068 -1.369 -4.806 1.00 79.94 193 THR A N 1
ATOM 1494 C CA . THR A 1 193 ? -11.029 -0.415 -5.376 1.00 79.94 193 THR A CA 1
ATOM 1495 C C . THR A 1 193 ? -10.931 -0.297 -6.896 1.00 79.94 193 THR A C 1
ATOM 1497 O O . THR A 1 193 ? -11.946 0.007 -7.526 1.00 79.94 193 THR A O 1
ATOM 1500 N N . SER A 1 194 ? -9.771 -0.591 -7.492 1.00 70.75 194 SER A N 1
ATOM 1501 C CA . SER A 1 194 ? -9.552 -0.539 -8.948 1.00 70.75 194 SER A CA 1
ATOM 1502 C C . SER A 1 194 ? -10.083 -1.771 -9.690 1.00 70.75 194 SER A C 1
ATOM 1504 O O . SER A 1 194 ? -10.221 -1.721 -10.905 1.00 70.75 194 SER A O 1
ATOM 1506 N N . THR A 1 195 ? -10.390 -2.868 -8.991 1.00 52.09 195 THR A N 1
ATOM 1507 C CA . THR A 1 195 ? -10.887 -4.127 -9.584 1.00 52.09 195 THR A CA 1
ATOM 1508 C C . THR A 1 195 ? -12.407 -4.134 -9.842 1.00 52.09 195 THR A C 1
ATOM 1510 O O . THR A 1 195 ? -13.040 -5.180 -9.726 1.00 52.09 195 THR A O 1
ATOM 1513 N N . VAL A 1 196 ? -13.023 -2.985 -10.154 1.00 35.06 196 VAL A N 1
ATOM 1514 C CA . VAL A 1 196 ? -14.465 -2.874 -10.480 1.00 35.06 196 VAL A CA 1
ATOM 1515 C C . VAL A 1 196 ? -14.678 -2.025 -11.717 1.00 35.06 196 VAL A C 1
ATOM 1517 O O . VAL A 1 196 ? -14.154 -0.888 -11.726 1.00 35.06 196 VAL A O 1
#

Sequence (196 aa):
MNEERKSTIEDQILNKLFTIGGIIKNGDLPDREKEKILHILEQVTKGNFDLVLKDSADRRETIVEGVAKLLVDEPHACIAVIGTGKNKLHVLKAIAKSYGLSDRNIEIVNGFEHSHNIPVDELRGHKWKGVLLGPVPHSIHGVGGHTSLFDFVKDSVGKPVVLMKTNSDSGEVKVTKSSFKVGLEDLLYKIITSTV

Radius of gyration: 19.11 Å; chains: 1; bounding box: 47×38×46 Å